Protein AF-A0A3M7MNX0-F1 (afdb_monomer_lite)

Radius of gyration: 23.34 Å; chains: 1; bounding box: 60×53×59 Å

pLDDT: mean 73.1, std 15.88, range [29.84, 93.19]

Sequence (302 aa):
MTRAALPPYIDLAQPPTKRSPWQQVRETPFVRTATLVMPEQVYQHVITSISYTSTSSANNRPGRALLRPRYGRVTLTLTDILTNTEGWWWRKAQLLLLSEGRPGVDDGRFEIREGKLRMELSKETYEKCGLQGRPLAGGGGGRKHVKARYEVQVDLQETKKKGRGRDRVLWAARNVLDRKGTLCWLVVDGAGVGDHEAEQEEKEGGTGSDRTTWIEVQGETKSLRGDWYEVVEWLDMVALDSDAVKDDGRTDLYVSRYQVPAEQEADLKTTDLRVVRWAGLLSWTWIMALLIEIVKRLTDTR

Secondary structure (DSSP, 8-state):
----PPPS---SSS---SSTTHHHHHH---EEEEEEEEEHHHHHHHHHHHHTS---SSS----GGGTS-EEEEEEE-HHHHHH-TT-HHHHSTT-EEEES--TTTSSEEEEEETTEEEEEEEHHHHHHHT---EEPTTSSSS-TTSPPEEEEEEESS--SSTTSHHHHHHHHHHHTGGGG--EEEEEE-TT---SEEPEEEEEES-SSS-PEEE----SSSS---S-HHHHHHHHHHHHTT-GGGBTTS---TTT-------S-GGG-EEE-EEEEEEEEEE-HHHHHHHHHHHHHHHHTT-

Structure (mmCIF, N/CA/C/O backbone):
data_AF-A0A3M7MNX0-F1
#
_entry.id   AF-A0A3M7MNX0-F1
#
loop_
_atom_site.group_PDB
_atom_site.id
_atom_site.type_symbol
_atom_site.label_atom_id
_atom_site.label_alt_id
_atom_site.label_comp_id
_atom_site.label_asym_id
_atom_site.label_entity_id
_atom_site.label_seq_id
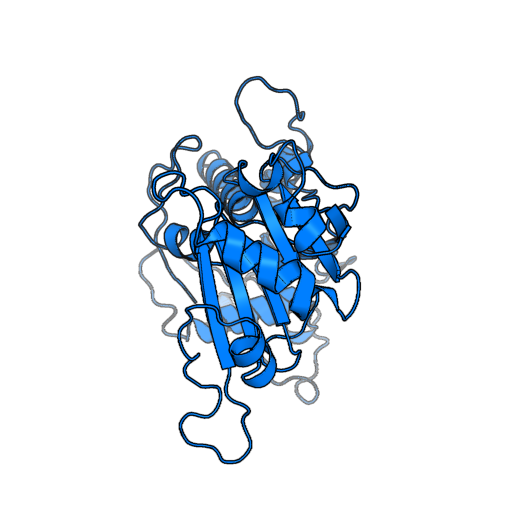_atom_site.pdbx_PDB_ins_code
_atom_site.Cartn_x
_atom_site.Cartn_y
_atom_site.Cartn_z
_atom_site.occupancy
_atom_site.B_iso_or_equiv
_atom_site.auth_seq_id
_atom_site.auth_comp_id
_atom_site.auth_asym_id
_atom_site.auth_atom_id
_atom_site.pdbx_PDB_model_num
ATOM 1 N N . MET A 1 1 ? 0.438 -10.255 12.389 1.00 54.41 1 MET A N 1
ATOM 2 C CA . MET A 1 1 ? -0.237 -9.656 13.558 1.00 54.41 1 MET A CA 1
ATOM 3 C C . MET A 1 1 ? 0.817 -9.187 14.541 1.00 54.41 1 MET A C 1
ATOM 5 O O . MET A 1 1 ? 1.887 -9.790 14.598 1.00 54.41 1 MET A O 1
ATOM 9 N N . THR A 1 2 ? 0.608 -8.069 15.231 1.00 59.47 2 THR A N 1
ATOM 10 C CA . THR A 1 2 ? 1.639 -7.525 16.116 1.00 59.47 2 THR A CA 1
ATOM 11 C C . THR A 1 2 ? 1.040 -6.894 17.351 1.00 59.47 2 THR A C 1
ATOM 13 O O . THR A 1 2 ? 0.253 -5.960 17.272 1.00 59.47 2 THR A O 1
ATOM 16 N N . ARG A 1 3 ? 1.464 -7.426 18.497 1.00 66.69 3 ARG A N 1
ATOM 17 C CA . ARG A 1 3 ? 1.143 -6.928 19.824 1.00 66.69 3 ARG A CA 1
ATOM 18 C C . ARG A 1 3 ? 2.342 -6.147 20.341 1.00 66.69 3 ARG A C 1
ATOM 20 O O . ARG A 1 3 ? 3.447 -6.680 20.405 1.00 66.69 3 ARG A O 1
ATOM 27 N N . ALA A 1 4 ? 2.121 -4.898 20.712 1.00 64.94 4 ALA A N 1
ATOM 28 C CA . ALA A 1 4 ? 3.146 -4.059 21.307 1.00 64.94 4 ALA A CA 1
ATOM 29 C C . ALA A 1 4 ? 2.515 -3.164 22.369 1.00 64.94 4 ALA A C 1
ATOM 31 O O . ALA A 1 4 ? 1.454 -2.585 22.143 1.00 64.94 4 ALA A O 1
ATOM 32 N N . 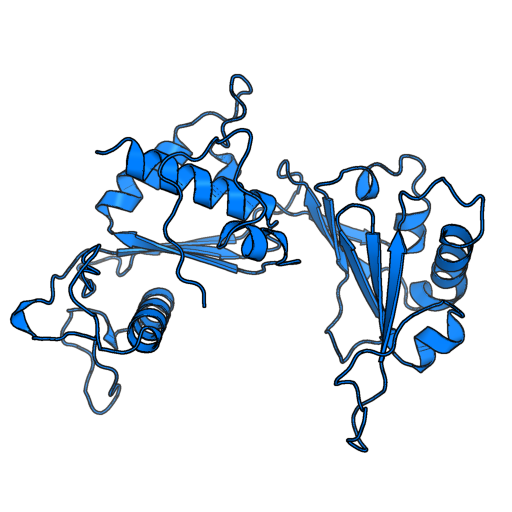ALA A 1 5 ? 3.179 -3.050 23.518 1.00 65.81 5 ALA A N 1
ATOM 33 C CA . ALA A 1 5 ? 2.868 -1.997 24.469 1.00 65.81 5 ALA A CA 1
ATOM 34 C C . ALA A 1 5 ? 3.324 -0.665 23.865 1.00 65.81 5 ALA A C 1
ATOM 36 O O . ALA A 1 5 ? 4.470 -0.537 23.415 1.00 65.81 5 ALA A O 1
ATOM 37 N N . LEU A 1 6 ? 2.421 0.310 23.822 1.00 67.94 6 LEU A N 1
ATOM 38 C CA . LEU A 1 6 ? 2.772 1.652 23.382 1.00 67.94 6 LEU A CA 1
ATOM 39 C C . LEU A 1 6 ? 3.677 2.309 24.438 1.00 67.94 6 LEU A C 1
ATOM 41 O O . LEU A 1 6 ? 3.471 2.091 25.634 1.00 67.94 6 LEU A O 1
ATOM 45 N N . PRO A 1 7 ? 4.698 3.085 24.031 1.00 65.19 7 PRO A N 1
ATOM 46 C CA . PRO A 1 7 ? 5.511 3.837 24.978 1.00 65.19 7 PRO A CA 1
ATOM 47 C C . PRO A 1 7 ? 4.642 4.772 25.836 1.00 65.19 7 PRO A C 1
ATOM 49 O O . PRO A 1 7 ? 3.682 5.335 25.312 1.00 65.19 7 PRO A O 1
ATOM 52 N N . PRO A 1 8 ? 5.001 5.003 27.113 1.00 62.06 8 PRO A N 1
ATOM 53 C CA . PRO A 1 8 ? 4.253 5.899 28.001 1.00 62.06 8 PRO A CA 1
ATOM 54 C C . PRO A 1 8 ? 4.284 7.363 27.536 1.00 62.06 8 PRO A C 1
ATOM 56 O O . PRO A 1 8 ? 3.432 8.152 27.923 1.00 62.06 8 PRO A O 1
ATOM 59 N N . TYR A 1 9 ? 5.261 7.721 26.698 1.00 59.78 9 TYR A N 1
ATOM 60 C CA . TYR A 1 9 ? 5.382 9.028 26.070 1.00 59.78 9 TYR A CA 1
ATOM 61 C C . TYR A 1 9 ? 5.703 8.852 24.584 1.00 59.78 9 TYR A C 1
ATOM 63 O O . TYR A 1 9 ? 6.682 8.189 24.227 1.00 59.78 9 TYR A O 1
ATOM 71 N N . ILE A 1 10 ? 4.874 9.436 23.720 1.00 67.19 10 ILE A N 1
ATOM 72 C CA . ILE A 1 10 ? 5.070 9.469 22.268 1.00 67.19 10 ILE A CA 1
ATOM 73 C C . ILE A 1 10 ? 5.209 10.937 21.874 1.00 67.19 10 ILE A C 1
ATOM 75 O O . ILE A 1 10 ? 4.240 11.693 21.922 1.00 67.19 10 ILE A O 1
ATOM 79 N N . ASP A 1 11 ? 6.421 11.338 21.493 1.00 64.06 11 ASP A N 1
ATOM 80 C CA . ASP A 1 11 ? 6.649 12.660 20.916 1.00 64.06 11 ASP A CA 1
ATOM 81 C C . ASP A 1 11 ? 6.043 12.706 19.506 1.00 64.06 11 ASP A C 1
ATOM 83 O O . ASP A 1 11 ? 6.452 11.966 18.608 1.00 64.06 11 ASP A O 1
ATOM 87 N N . LEU A 1 12 ? 5.060 13.587 19.317 1.00 58.00 12 LEU A N 1
ATOM 88 C CA . LEU A 1 12 ? 4.342 13.778 18.055 1.00 58.00 12 LEU A CA 1
ATOM 89 C C . LEU A 1 12 ? 5.263 14.309 16.945 1.00 58.00 12 LEU A C 1
ATOM 91 O O . LEU A 1 12 ? 5.023 14.049 15.767 1.00 58.00 12 LEU A O 1
ATOM 95 N N . ALA A 1 13 ? 6.308 15.056 17.312 1.00 59.50 13 ALA A N 1
ATOM 96 C CA . ALA A 1 13 ? 7.291 15.587 16.373 1.00 59.50 13 ALA A CA 1
ATOM 97 C C . ALA A 1 13 ? 8.388 14.563 16.042 1.00 59.50 13 ALA A C 1
ATOM 99 O O . ALA A 1 13 ? 9.018 14.654 14.985 1.00 59.50 13 ALA A O 1
ATOM 100 N N . GLN A 1 14 ? 8.609 13.582 16.922 1.00 65.94 14 GLN A N 1
ATOM 101 C CA . GLN A 1 14 ? 9.620 12.535 16.770 1.00 65.94 14 GLN A CA 1
ATOM 102 C C . GLN A 1 14 ? 9.055 11.158 17.142 1.00 65.94 14 GLN A C 1
ATOM 104 O O . GLN A 1 14 ? 9.434 10.581 18.168 1.00 65.94 14 GLN A O 1
ATOM 109 N N . PRO A 1 15 ? 8.166 10.589 16.308 1.00 67.25 15 PRO A N 1
ATOM 110 C CA . PRO A 1 15 ? 7.582 9.295 16.611 1.00 67.25 15 PRO A CA 1
ATOM 111 C C . PRO A 1 15 ? 8.664 8.210 16.707 1.00 67.25 15 PRO A C 1
ATOM 113 O O . PRO A 1 15 ? 9.654 8.249 15.962 1.00 67.25 15 PRO A O 1
ATOM 116 N N . PRO A 1 16 ? 8.497 7.203 17.585 1.00 73.25 16 PRO A N 1
ATOM 117 C CA . PRO A 1 16 ? 9.414 6.075 17.639 1.00 73.25 16 PRO A CA 1
ATOM 118 C C . PRO A 1 16 ? 9.482 5.415 16.260 1.00 73.25 16 PRO A C 1
ATOM 120 O O . PRO A 1 16 ? 8.460 5.182 15.637 1.00 73.25 16 PRO A O 1
ATOM 123 N N . THR A 1 17 ? 10.676 5.111 15.752 1.00 72.31 17 THR A N 1
ATOM 124 C CA . THR A 1 17 ? 10.826 4.564 14.383 1.00 72.31 17 THR A CA 1
ATOM 125 C C . THR A 1 17 ? 11.355 3.138 14.340 1.00 72.31 17 THR A C 1
ATOM 127 O O . THR A 1 17 ? 11.242 2.474 13.314 1.00 72.31 17 THR A O 1
ATOM 130 N N . LYS A 1 18 ? 11.962 2.670 15.435 1.00 76.69 18 LYS A N 1
ATOM 131 C CA . LYS A 1 18 ? 12.725 1.411 15.479 1.00 76.69 18 LYS A CA 1
ATOM 132 C C . LYS A 1 18 ? 12.027 0.277 16.220 1.00 76.69 18 LYS A C 1
ATOM 134 O O . LYS A 1 18 ? 12.491 -0.850 16.160 1.00 76.69 18 LYS A O 1
ATOM 139 N N . ARG A 1 19 ? 10.976 0.571 16.985 1.00 79.00 19 ARG A N 1
ATOM 140 C CA . ARG A 1 19 ? 10.243 -0.438 17.760 1.00 79.00 19 ARG A CA 1
ATOM 141 C C . ARG A 1 19 ? 8.922 -0.745 17.085 1.00 79.00 19 ARG A C 1
ATOM 143 O O . ARG A 1 19 ? 8.370 0.099 16.388 1.00 79.00 19 ARG A O 1
ATOM 150 N N . SER A 1 20 ? 8.412 -1.940 17.321 1.00 75.19 20 SER A N 1
ATOM 151 C CA . SER A 1 20 ? 7.039 -2.291 16.980 1.00 75.19 20 SER A CA 1
ATOM 152 C C . SER A 1 20 ? 6.030 -1.422 17.766 1.00 75.19 20 SER A C 1
ATOM 154 O O . SER A 1 20 ? 6.340 -1.054 18.903 1.00 75.19 20 SER A O 1
ATOM 156 N N . PRO A 1 21 ? 4.867 -1.048 17.190 1.00 80.12 21 PRO A N 1
ATOM 157 C CA . PRO A 1 21 ? 4.402 -1.337 15.822 1.00 80.12 21 PRO A CA 1
ATOM 158 C C . PRO A 1 21 ? 4.987 -0.377 14.771 1.00 80.12 21 PRO A C 1
ATOM 160 O O . PRO A 1 21 ? 4.771 -0.533 13.570 1.00 80.12 21 PRO A O 1
ATOM 163 N N . TRP A 1 22 ? 5.771 0.609 15.208 1.00 82.38 22 TRP A N 1
ATOM 164 C CA . TRP A 1 22 ? 6.217 1.719 14.379 1.00 82.38 22 TRP A CA 1
ATOM 165 C C . TRP A 1 22 ? 7.129 1.311 13.216 1.00 82.38 22 TRP A C 1
ATOM 167 O O . TRP A 1 22 ? 6.979 1.767 12.083 1.00 82.38 22 TRP A O 1
ATOM 177 N N . GLN A 1 23 ? 8.075 0.412 13.473 1.00 84.50 23 GLN A N 1
ATOM 178 C CA . GLN A 1 23 ? 8.944 -0.101 12.417 1.00 84.50 23 GLN A CA 1
ATOM 179 C C . GLN A 1 23 ? 8.126 -0.786 11.311 1.00 84.50 23 GLN A C 1
ATOM 181 O O . GLN A 1 23 ? 8.382 -0.555 10.135 1.00 84.50 23 GLN A O 1
ATOM 186 N N . GLN A 1 24 ? 7.104 -1.563 11.674 1.00 84.38 24 GLN A N 1
ATOM 187 C CA . GLN A 1 24 ? 6.295 -2.318 10.715 1.00 84.38 24 GLN A CA 1
ATOM 188 C C . GLN A 1 24 ? 5.411 -1.417 9.860 1.00 84.38 24 GLN A C 1
ATOM 190 O O . GLN A 1 24 ? 5.358 -1.588 8.643 1.00 84.38 24 GLN A O 1
ATOM 195 N N . VAL A 1 25 ? 4.752 -0.429 10.474 1.00 85.12 25 VAL A N 1
ATOM 196 C CA . VAL A 1 25 ? 3.971 0.564 9.724 1.00 85.12 25 VAL A CA 1
ATOM 197 C C . VAL A 1 25 ? 4.882 1.289 8.736 1.00 85.12 25 VAL A C 1
ATOM 199 O O . VAL A 1 25 ? 4.529 1.423 7.570 1.00 85.12 25 VAL A O 1
ATOM 202 N N . ARG A 1 26 ? 6.091 1.678 9.163 1.00 83.12 26 ARG A N 1
ATOM 203 C CA . ARG A 1 26 ? 7.071 2.318 8.280 1.00 83.12 26 ARG A CA 1
ATOM 204 C C . ARG A 1 26 ? 7.547 1.386 7.169 1.00 83.12 26 ARG A C 1
ATOM 206 O O . ARG A 1 26 ? 7.702 1.832 6.041 1.00 83.12 26 ARG A O 1
ATOM 213 N N . GLU A 1 27 ? 7.832 0.122 7.448 1.00 84.31 27 GLU A N 1
ATOM 214 C CA . GLU A 1 27 ? 8.318 -0.831 6.441 1.00 84.31 27 GLU A CA 1
ATOM 215 C C . GLU A 1 27 ? 7.237 -1.206 5.422 1.00 84.31 27 GLU A C 1
ATOM 217 O O . GLU A 1 27 ? 7.570 -1.507 4.274 1.00 84.31 27 GLU A O 1
ATOM 222 N N . THR A 1 28 ? 5.959 -1.083 5.785 1.00 84.25 28 THR A N 1
ATOM 223 C CA . THR A 1 28 ? 4.832 -1.360 4.890 1.00 84.25 28 THR A CA 1
ATOM 224 C C . THR A 1 28 ? 4.828 -0.370 3.714 1.00 84.25 28 THR A C 1
ATOM 226 O O . THR A 1 28 ? 4.702 0.837 3.925 1.00 84.25 28 THR A O 1
ATOM 229 N N . PRO A 1 29 ? 5.010 -0.838 2.462 1.00 74.62 29 PRO A N 1
ATOM 230 C CA . PRO A 1 29 ? 5.276 0.052 1.336 1.00 74.62 29 PRO A CA 1
ATOM 231 C C . PRO A 1 29 ? 4.030 0.765 0.817 1.00 74.62 29 PRO A C 1
ATOM 233 O O . PRO A 1 29 ? 4.059 1.981 0.647 1.00 74.62 29 PRO A O 1
ATOM 236 N N . PHE A 1 30 ? 2.946 0.027 0.591 1.00 81.06 30 PHE A N 1
ATOM 237 C CA . PHE A 1 30 ? 1.698 0.554 0.053 1.00 81.06 30 PHE A CA 1
ATOM 238 C C . PHE A 1 30 ? 0.540 -0.064 0.817 1.00 81.06 30 PHE A C 1
ATOM 240 O O . PHE A 1 30 ? 0.454 -1.289 0.923 1.00 81.06 30 PHE A O 1
ATOM 247 N N . VAL A 1 31 ? -0.346 0.780 1.336 1.00 85.75 31 VAL A N 1
ATOM 248 C CA . VAL A 1 31 ? -1.548 0.340 2.038 1.00 85.75 31 VAL A CA 1
ATOM 249 C C . VAL A 1 31 ? -2.754 0.765 1.223 1.00 85.75 31 VAL A C 1
ATOM 251 O O . VAL A 1 31 ? -2.903 1.937 0.890 1.00 85.75 31 VAL A O 1
ATOM 254 N N . ARG A 1 32 ? -3.593 -0.212 0.866 1.00 86.12 32 ARG A N 1
ATOM 255 C CA . ARG A 1 32 ? -4.829 0.038 0.114 1.00 86.12 32 ARG A CA 1
ATOM 256 C C . ARG A 1 32 ? -5.976 0.453 1.031 1.00 86.12 32 ARG A C 1
ATOM 258 O O . ARG A 1 32 ? -6.824 1.257 0.664 1.00 86.12 32 ARG A O 1
ATOM 265 N N . THR A 1 33 ? -6.042 -0.179 2.194 1.00 88.06 33 THR A N 1
ATOM 266 C CA . THR A 1 33 ? -7.163 -0.049 3.117 1.00 88.06 33 THR A CA 1
ATOM 267 C C . THR A 1 33 ? -6.652 0.091 4.532 1.00 88.06 33 THR A C 1
ATOM 269 O O . THR A 1 33 ? -5.784 -0.676 4.949 1.00 88.06 33 THR A O 1
ATOM 272 N N . ALA A 1 34 ? -7.226 1.029 5.270 1.00 88.12 34 ALA A N 1
ATOM 273 C CA . ALA A 1 34 ? -7.094 1.112 6.713 1.00 88.12 34 ALA A CA 1
ATOM 274 C C . ALA A 1 34 ? -8.499 1.078 7.314 1.00 88.12 34 ALA A C 1
ATOM 276 O O . ALA A 1 34 ? -9.368 1.830 6.876 1.00 88.12 34 ALA A O 1
ATOM 277 N N . THR A 1 35 ? -8.708 0.199 8.289 1.00 88.94 35 THR A N 1
ATOM 278 C CA . THR A 1 35 ? -9.978 0.063 9.002 1.00 88.94 35 THR A CA 1
ATOM 279 C C . THR A 1 35 ? -9.720 0.304 10.474 1.00 88.94 35 THR A C 1
ATOM 281 O O . THR A 1 35 ? -8.765 -0.231 11.038 1.00 88.94 35 THR A O 1
ATOM 284 N N . LEU A 1 36 ? -10.567 1.118 11.083 1.00 87.62 36 LEU A N 1
ATOM 285 C CA . LEU A 1 36 ? -10.513 1.446 12.490 1.00 87.62 36 LEU A CA 1
ATOM 286 C C . LEU A 1 36 ? -11.853 1.086 13.124 1.00 87.62 36 LEU A C 1
ATOM 288 O O . LEU A 1 36 ? -12.891 1.596 12.711 1.00 87.62 36 LEU A O 1
ATOM 292 N N . VAL A 1 37 ? -11.803 0.194 14.109 1.00 85.88 37 VAL A N 1
ATOM 293 C CA . VAL A 1 37 ? -12.956 -0.256 14.893 1.00 85.88 37 VAL A CA 1
ATOM 294 C C . VAL A 1 37 ? -12.798 0.287 16.304 1.00 85.88 37 VAL A C 1
ATOM 296 O O . VAL A 1 37 ? -11.741 0.116 16.916 1.00 85.88 37 VAL A O 1
ATOM 299 N N . MET A 1 38 ? -13.818 0.969 16.815 1.00 83.75 38 MET A N 1
ATOM 300 C CA . MET A 1 38 ? -13.799 1.520 18.170 1.00 83.75 38 MET A CA 1
ATOM 301 C C . MET A 1 38 ? -15.211 1.676 18.745 1.00 83.75 38 MET A C 1
ATOM 303 O O . MET A 1 38 ? -16.163 1.765 17.972 1.00 83.75 38 MET A O 1
ATOM 307 N N . PRO A 1 39 ? -15.357 1.779 20.075 1.00 85.50 39 PRO A N 1
ATOM 308 C CA . PRO A 1 39 ? -16.621 2.167 20.694 1.00 85.50 39 PRO A CA 1
ATOM 309 C C . PRO A 1 39 ? -17.097 3.552 20.245 1.00 85.50 39 PRO A C 1
ATOM 311 O O . PRO A 1 39 ? -16.282 4.457 20.043 1.00 85.50 39 PRO A O 1
ATOM 314 N N . GLU A 1 40 ? -18.413 3.741 20.165 1.00 83.12 40 GLU A N 1
ATOM 315 C CA . GLU A 1 40 ? -19.073 5.005 19.813 1.00 83.12 40 GLU A CA 1
ATOM 316 C C . GLU A 1 40 ? -18.534 6.183 20.627 1.00 83.12 40 GLU A C 1
ATOM 318 O O . GLU A 1 40 ? -18.232 7.248 20.094 1.00 83.12 40 GLU A O 1
ATOM 323 N N . GLN A 1 41 ? -18.349 5.984 21.931 1.00 82.00 41 GLN A N 1
ATOM 324 C CA . GLN A 1 41 ? -17.887 7.031 22.838 1.00 82.00 41 GLN A CA 1
ATOM 325 C C . GLN A 1 41 ? -16.469 7.491 22.471 1.00 82.00 41 GLN A C 1
ATOM 327 O O . GLN A 1 41 ? -16.157 8.682 22.518 1.00 82.00 41 GLN A O 1
ATOM 332 N N . VAL A 1 42 ? -15.616 6.550 22.053 1.00 83.12 42 VAL A N 1
ATOM 333 C CA . VAL A 1 42 ? -14.254 6.840 21.591 1.00 83.12 42 VAL A CA 1
ATOM 334 C C . VAL A 1 42 ? -14.289 7.524 20.227 1.00 83.12 42 VAL A C 1
ATOM 336 O O . VAL A 1 42 ? -13.546 8.480 20.014 1.00 83.12 42 VAL A O 1
ATOM 339 N N . TYR A 1 43 ? -15.177 7.094 19.329 1.00 83.81 43 TYR A N 1
ATOM 340 C CA . TYR A 1 43 ? -15.371 7.717 18.019 1.00 83.81 43 TYR A CA 1
ATOM 341 C C . TYR A 1 43 ? -15.754 9.191 18.145 1.00 83.81 43 TYR A C 1
ATOM 343 O O . TYR A 1 43 ? -15.073 10.056 17.583 1.00 83.81 43 TYR A O 1
ATOM 351 N N . GLN A 1 44 ? -16.768 9.481 18.963 1.00 83.00 44 GLN A N 1
ATOM 352 C CA . GLN A 1 44 ? -17.231 10.840 19.232 1.00 83.00 44 GLN A CA 1
ATOM 353 C C . GLN A 1 44 ? -16.157 11.710 19.882 1.00 83.00 44 GLN A C 1
ATOM 355 O O . GLN A 1 44 ? -16.141 12.919 19.683 1.00 83.00 44 GLN A O 1
ATOM 360 N N . HIS A 1 45 ? -15.233 11.128 20.644 1.00 81.62 45 HIS A N 1
ATOM 361 C CA . HIS A 1 45 ? -14.134 11.890 21.220 1.00 81.62 45 HIS A CA 1
ATOM 362 C C . HIS A 1 45 ? -12.996 12.117 20.217 1.00 81.62 45 HIS A C 1
ATOM 364 O O . HIS A 1 45 ? -12.481 13.228 20.091 1.00 81.62 45 HIS A O 1
ATOM 370 N N . VAL A 1 46 ? -12.578 11.078 19.492 1.00 81.38 46 VAL A N 1
ATOM 371 C CA . VAL A 1 46 ? -11.366 11.100 18.665 1.00 81.38 46 VAL A CA 1
ATOM 372 C C . VAL A 1 46 ? -11.634 11.678 17.281 1.00 81.38 46 VAL A C 1
ATOM 374 O O . VAL A 1 46 ? -10.974 12.636 16.891 1.00 81.38 46 VAL A O 1
ATOM 377 N N . ILE A 1 47 ? -12.598 11.139 16.535 1.00 81.31 47 ILE A N 1
ATOM 378 C CA . ILE A 1 47 ? -12.830 11.532 15.137 1.00 81.31 47 ILE A CA 1
ATOM 379 C C . ILE A 1 47 ? -13.441 12.929 15.064 1.00 81.31 47 ILE A C 1
ATOM 381 O O . ILE A 1 47 ? -12.946 13.788 14.330 1.00 81.31 47 ILE A O 1
ATOM 385 N N . THR A 1 48 ? -14.441 13.206 15.896 1.00 76.06 48 THR A N 1
ATOM 386 C CA . THR A 1 48 ? -15.092 14.517 15.961 1.00 76.06 48 THR A CA 1
ATOM 387 C C . THR A 1 48 ? -14.089 15.626 16.297 1.00 76.06 48 THR A C 1
ATOM 389 O O . THR A 1 48 ? -14.071 16.675 15.652 1.00 76.06 48 THR A O 1
ATOM 392 N N . SER A 1 49 ? -13.156 15.393 17.222 1.00 76.06 49 SER A N 1
ATOM 393 C CA . SER A 1 49 ? -12.132 16.392 17.550 1.00 76.06 49 SER A CA 1
ATOM 394 C C . SER A 1 49 ? -11.010 16.512 16.506 1.00 76.06 49 SER A C 1
ATOM 396 O O . SER A 1 49 ? -10.398 17.576 16.425 1.00 76.06 49 SER A O 1
ATOM 398 N N . ILE A 1 50 ? -10.742 15.497 15.669 1.00 77.75 50 ILE A N 1
ATOM 399 C CA . ILE A 1 50 ? -9.923 15.678 14.447 1.00 77.75 50 ILE A CA 1
ATOM 400 C C . ILE A 1 50 ? -10.682 16.542 13.435 1.00 77.75 50 ILE A C 1
ATOM 402 O O . ILE A 1 50 ? -10.085 17.354 12.733 1.00 77.75 50 ILE A O 1
ATOM 406 N N . SER A 1 51 ? -12.004 16.398 13.355 1.00 75.44 51 SER A N 1
ATOM 407 C CA . SER A 1 51 ? -12.806 17.139 12.379 1.00 75.44 51 SER A CA 1
ATOM 408 C C . SER A 1 51 ? -12.852 18.647 12.671 1.00 75.44 51 SER A C 1
ATOM 410 O O . SER A 1 51 ? -12.817 19.450 11.737 1.00 75.44 51 SER A O 1
ATOM 412 N N . TYR A 1 52 ? -12.850 19.034 13.954 1.00 67.88 52 TYR A N 1
ATOM 413 C CA . TYR A 1 52 ? -12.874 20.433 14.393 1.00 67.88 52 TYR A CA 1
ATOM 414 C C . TYR A 1 52 ? -11.508 21.136 14.384 1.00 67.88 52 TYR A C 1
ATOM 416 O O . TYR A 1 52 ? -11.453 22.361 14.517 1.00 67.88 52 TYR A O 1
ATOM 424 N N . THR A 1 53 ? -10.391 20.421 14.215 1.00 66.25 53 THR A N 1
ATOM 425 C CA . THR A 1 53 ? -9.075 21.066 14.123 1.00 66.25 53 THR A CA 1
ATOM 426 C C . THR A 1 53 ? -8.851 21.637 12.718 1.00 66.25 53 THR A C 1
ATOM 428 O O . THR A 1 53 ? -8.712 20.919 11.722 1.00 66.25 53 THR A O 1
ATOM 431 N N . SER A 1 54 ? -8.818 22.973 12.636 1.00 56.22 54 SER A N 1
ATOM 432 C CA . SER A 1 54 ? -8.507 23.709 11.405 1.00 56.22 54 SER A CA 1
ATOM 433 C C . SER A 1 54 ? -7.143 23.297 10.842 1.00 56.22 54 SER A C 1
ATOM 435 O O . SER A 1 54 ? -6.175 23.121 11.583 1.00 56.22 54 SER A O 1
ATOM 437 N N . THR A 1 55 ? -7.045 23.207 9.514 1.00 55.78 55 THR A N 1
ATOM 438 C CA . THR A 1 55 ? -5.830 22.862 8.749 1.00 55.78 55 THR A CA 1
ATOM 439 C C . THR A 1 55 ? -4.719 23.933 8.846 1.00 55.78 55 THR A C 1
ATOM 441 O O . THR A 1 55 ? -3.690 23.842 8.183 1.00 55.78 55 THR A O 1
ATOM 444 N N . SER A 1 56 ? -4.887 24.969 9.674 1.00 46.97 56 SER A N 1
ATOM 445 C CA . SER A 1 56 ? -4.003 26.136 9.756 1.00 46.97 56 SER A CA 1
ATOM 446 C C . SER A 1 56 ? -2.800 25.953 10.705 1.00 46.97 56 SER A C 1
ATOM 448 O O . SER A 1 56 ? -2.864 26.236 11.899 1.00 46.97 56 SER A O 1
ATOM 450 N N . SER A 1 57 ? -1.688 25.489 10.130 1.00 48.81 57 SER A N 1
ATOM 451 C CA . SER A 1 57 ? -0.306 26.029 10.163 1.00 48.81 57 SER A CA 1
ATOM 452 C C . SER A 1 57 ? 0.397 26.547 11.445 1.00 48.81 57 SER A C 1
ATOM 454 O O . SER A 1 57 ? 1.502 27.067 11.308 1.00 48.81 57 SER A O 1
ATOM 456 N N . ALA A 1 58 ? -0.109 26.409 12.674 1.00 44.19 58 ALA A N 1
ATOM 457 C CA . ALA A 1 58 ? 0.668 26.875 13.844 1.00 44.19 58 ALA A CA 1
ATOM 458 C C . ALA A 1 58 ? 1.572 25.796 14.481 1.00 44.19 58 ALA A C 1
ATOM 460 O O . ALA A 1 58 ? 2.704 26.089 14.839 1.00 44.19 58 ALA A O 1
ATOM 461 N N . ASN A 1 59 ? 1.105 24.543 14.593 1.00 45.12 59 ASN A N 1
ATOM 462 C CA . ASN A 1 59 ? 1.748 23.524 15.449 1.00 45.12 59 ASN A CA 1
ATOM 463 C C . ASN A 1 59 ? 1.929 22.143 14.790 1.00 45.12 59 ASN A C 1
ATOM 465 O O . ASN A 1 59 ? 1.975 21.137 15.494 1.00 45.12 59 ASN A O 1
ATOM 469 N N . ASN A 1 60 ? 1.975 22.065 13.454 1.00 51.19 60 ASN A N 1
ATOM 470 C CA . ASN A 1 60 ? 2.125 20.797 12.720 1.00 51.19 60 ASN A CA 1
ATOM 471 C C . ASN A 1 60 ? 1.083 19.722 13.123 1.00 51.19 60 ASN A C 1
ATOM 473 O O . ASN A 1 60 ? 1.373 18.528 13.128 1.00 51.19 60 ASN A O 1
ATOM 477 N N . ARG A 1 61 ? -0.128 20.148 13.522 1.00 53.00 61 ARG A N 1
ATOM 478 C CA . ARG A 1 61 ? -1.218 19.233 13.878 1.00 53.00 61 ARG A CA 1
ATOM 479 C C . ARG A 1 61 ? -1.935 18.794 12.604 1.00 53.00 61 ARG A C 1
ATOM 481 O O . ARG A 1 61 ? -2.405 19.663 11.864 1.00 53.00 61 ARG A O 1
ATOM 488 N N . PRO A 1 62 ? -2.056 17.487 12.347 1.00 57.09 62 PRO A N 1
ATOM 489 C CA . PRO A 1 62 ? -2.844 17.005 11.227 1.00 57.09 62 PRO A CA 1
ATOM 490 C C . PRO A 1 62 ? -4.332 17.246 11.542 1.00 57.09 62 PRO A C 1
ATOM 492 O O . PRO A 1 62 ? -4.915 16.584 12.395 1.00 57.09 62 PRO A O 1
ATOM 495 N N . GLY A 1 63 ? -4.911 18.281 10.922 1.00 64.50 63 GLY A N 1
ATOM 496 C CA . GLY A 1 63 ? -6.312 18.678 11.116 1.00 64.50 63 GLY A CA 1
ATOM 497 C C . GLY A 1 63 ? -7.299 17.804 10.339 1.00 64.50 63 GLY A C 1
ATOM 498 O O . GLY A 1 63 ? -6.992 16.662 10.008 1.00 64.50 63 GLY A O 1
ATOM 499 N N . ARG A 1 64 ? -8.442 18.368 9.922 1.00 66.38 64 ARG A N 1
ATOM 500 C CA . ARG A 1 64 ? -9.458 17.699 9.068 1.00 66.38 64 ARG A CA 1
ATOM 501 C C . ARG A 1 64 ? -8.894 16.933 7.855 1.00 66.38 64 ARG A C 1
ATOM 503 O O . ARG A 1 64 ? -9.477 15.938 7.433 1.00 66.38 64 ARG A O 1
ATOM 510 N N . ALA A 1 65 ? -7.755 17.364 7.310 1.00 67.88 65 ALA A N 1
ATOM 511 C CA . ALA A 1 65 ? -7.055 16.684 6.217 1.00 67.88 65 ALA A CA 1
ATOM 512 C C . ALA A 1 65 ? -6.600 15.250 6.569 1.00 67.88 65 ALA A C 1
ATOM 514 O O . ALA A 1 65 ? -6.452 14.421 5.679 1.00 67.88 65 ALA A O 1
ATOM 515 N N . LEU A 1 66 ? -6.422 14.928 7.855 1.00 77.12 66 LEU A N 1
ATOM 516 C CA . LEU A 1 66 ? -6.072 13.583 8.312 1.00 77.12 66 LEU A CA 1
ATOM 517 C C . LEU A 1 66 ? -7.199 12.577 8.085 1.00 77.12 66 LEU A C 1
ATOM 519 O O . LEU A 1 66 ? -6.928 11.430 7.753 1.00 77.12 66 LEU A O 1
ATOM 523 N N . LEU A 1 67 ? -8.456 13.000 8.237 1.00 79.19 67 LEU A N 1
ATOM 524 C CA . LEU A 1 67 ? -9.613 12.131 7.999 1.00 79.19 67 LEU A CA 1
ATOM 525 C C . LEU A 1 67 ? -9.892 11.933 6.509 1.00 79.19 67 LEU A C 1
ATOM 527 O O . LEU A 1 67 ? -10.582 10.993 6.137 1.00 79.19 67 LEU A O 1
ATOM 531 N N . ARG A 1 68 ? -9.331 12.797 5.658 1.00 75.06 68 ARG A N 1
ATOM 532 C CA . ARG A 1 68 ? -9.504 12.771 4.205 1.00 75.06 68 ARG A CA 1
ATOM 533 C C . ARG A 1 68 ? -8.152 12.619 3.512 1.00 75.06 68 ARG A C 1
ATOM 535 O O . ARG A 1 68 ? -7.688 13.580 2.892 1.00 75.06 68 ARG A O 1
ATOM 542 N N . PRO A 1 69 ? -7.489 11.450 3.629 1.00 78.38 69 PRO A N 1
ATOM 543 C CA . PRO A 1 69 ? -6.259 11.211 2.890 1.00 78.38 69 PRO A CA 1
ATOM 544 C C . PRO A 1 69 ? -6.521 11.390 1.396 1.00 78.38 69 PRO A C 1
ATOM 546 O O . PRO A 1 69 ? -7.544 10.944 0.883 1.00 78.38 69 PRO A O 1
ATOM 549 N N . ARG A 1 70 ? -5.604 12.054 0.695 1.00 77.06 70 ARG A N 1
ATOM 550 C CA . ARG A 1 70 ? -5.706 12.289 -0.747 1.00 77.06 70 ARG A CA 1
ATOM 551 C C . ARG A 1 70 ? -4.561 11.618 -1.478 1.00 77.06 70 ARG A C 1
ATOM 553 O O . ARG A 1 70 ? -3.436 11.572 -0.980 1.00 77.06 70 ARG A O 1
ATOM 560 N N . TYR A 1 71 ? -4.856 11.135 -2.673 1.00 81.12 71 TYR A N 1
ATOM 561 C CA . TYR A 1 71 ? -3.874 10.605 -3.601 1.00 81.12 71 TYR A CA 1
ATOM 562 C C . TYR A 1 71 ? -4.134 11.163 -5.003 1.00 81.12 71 TYR A C 1
ATOM 564 O O . TYR A 1 71 ? -5.231 11.588 -5.352 1.00 81.12 71 TYR A O 1
ATOM 572 N N . GLY A 1 72 ? -3.090 11.240 -5.811 1.00 79.75 72 GLY A N 1
ATOM 573 C CA . GLY A 1 72 ? -3.163 11.605 -7.214 1.00 79.75 72 GLY A CA 1
ATOM 574 C C . GLY A 1 72 ? -3.187 10.365 -8.093 1.00 79.75 72 GLY A C 1
ATOM 575 O O . GLY A 1 72 ? -2.622 9.324 -7.748 1.00 79.75 72 GLY A O 1
ATOM 576 N N . ARG A 1 73 ? -3.796 10.501 -9.268 1.00 83.12 73 ARG A N 1
ATOM 577 C CA . ARG A 1 73 ? -3.657 9.545 -10.360 1.00 83.12 73 ARG A CA 1
ATOM 578 C C . ARG A 1 73 ? -3.096 10.282 -11.561 1.00 83.12 73 ARG A C 1
ATOM 580 O O . ARG A 1 73 ? -3.667 11.277 -11.991 1.00 83.12 73 ARG A O 1
ATOM 587 N N . VAL A 1 74 ? -1.982 9.803 -12.096 1.00 83.12 74 VAL A N 1
ATOM 588 C CA . VAL A 1 74 ? -1.315 10.435 -13.237 1.00 83.12 74 VAL A CA 1
ATOM 589 C C . VAL A 1 74 ? -0.952 9.379 -14.270 1.00 83.12 74 VAL A C 1
ATOM 591 O O . VAL A 1 74 ? -0.621 8.254 -13.917 1.00 83.12 74 VAL A O 1
ATOM 594 N N . THR A 1 75 ? -1.039 9.718 -15.553 1.00 87.62 75 THR A N 1
ATOM 595 C CA . THR A 1 75 ? -0.658 8.817 -16.648 1.00 87.62 75 THR A CA 1
ATOM 596 C C . THR A 1 75 ? 0.626 9.333 -17.275 1.00 87.62 75 THR A C 1
ATOM 598 O O . THR A 1 75 ? 0.623 10.414 -17.855 1.00 87.62 75 THR A O 1
ATOM 601 N N . LEU A 1 76 ? 1.727 8.601 -17.103 1.00 88.56 76 LEU A N 1
ATOM 602 C CA . LEU A 1 76 ? 3.074 9.014 -17.514 1.00 88.56 76 LEU A CA 1
ATOM 603 C C . LEU A 1 76 ? 3.903 7.802 -17.937 1.00 88.56 76 LEU A C 1
ATOM 605 O O . LEU A 1 76 ? 3.684 6.685 -17.460 1.00 88.56 76 LEU A O 1
ATOM 609 N N . THR A 1 77 ? 4.896 8.019 -18.796 1.00 92.25 77 THR A N 1
ATOM 610 C CA . THR A 1 77 ? 5.951 7.022 -19.016 1.00 92.25 77 THR A CA 1
ATOM 611 C C . THR A 1 77 ? 6.973 7.049 -17.876 1.00 92.25 77 THR A C 1
ATOM 613 O O . THR A 1 77 ? 7.090 8.038 -17.142 1.00 92.25 77 THR A O 1
ATOM 616 N N . LEU A 1 78 ? 7.761 5.979 -17.720 1.00 90.44 78 LEU A N 1
ATOM 617 C CA . LEU A 1 78 ? 8.876 5.997 -16.773 1.00 90.44 78 LEU A CA 1
ATOM 618 C C . LEU A 1 78 ? 9.937 7.020 -17.206 1.00 90.44 78 LEU A C 1
ATOM 620 O O . LEU A 1 78 ? 10.580 7.627 -16.351 1.00 90.44 78 LEU A O 1
ATOM 624 N N . THR A 1 79 ? 10.101 7.259 -18.510 1.00 91.06 79 THR A N 1
ATOM 625 C CA . THR A 1 79 ? 10.960 8.330 -19.030 1.00 91.06 79 THR A CA 1
ATOM 626 C C . THR A 1 79 ? 10.489 9.708 -18.584 1.00 91.06 79 THR A C 1
ATOM 628 O O . THR A 1 79 ? 11.317 10.476 -18.092 1.00 91.06 79 THR A O 1
ATOM 631 N N . ASP A 1 80 ? 9.199 10.025 -18.714 1.00 88.50 80 ASP A N 1
ATOM 632 C CA . ASP A 1 80 ? 8.650 11.322 -18.287 1.00 88.50 80 ASP A CA 1
ATOM 633 C C . ASP A 1 80 ? 8.899 11.536 -16.803 1.00 88.50 80 ASP A C 1
ATOM 635 O O . ASP A 1 80 ? 9.343 12.612 -16.399 1.00 88.50 80 ASP A O 1
ATOM 639 N N . ILE A 1 81 ? 8.719 10.465 -16.016 1.00 85.69 81 ILE A N 1
ATOM 640 C CA . ILE A 1 81 ? 9.111 10.450 -14.617 1.00 85.69 81 ILE A CA 1
ATOM 641 C C . ILE A 1 81 ? 10.605 10.778 -14.528 1.00 85.69 81 ILE A C 1
ATOM 643 O O . ILE A 1 81 ? 10.982 11.848 -14.084 1.00 85.69 81 ILE A O 1
ATOM 647 N N . LEU A 1 82 ? 11.516 9.951 -15.024 1.00 84.75 82 LEU A N 1
ATOM 648 C CA . LEU A 1 82 ? 12.962 10.138 -14.823 1.00 84.75 82 LEU A CA 1
ATOM 649 C C . LEU A 1 82 ? 13.576 11.425 -15.417 1.00 84.75 82 LEU A C 1
ATOM 651 O O . LEU A 1 82 ? 14.691 11.792 -15.021 1.00 84.75 82 LEU A O 1
ATOM 655 N N . THR A 1 83 ? 12.902 12.102 -16.350 1.00 81.25 83 THR A N 1
ATOM 656 C CA . THR A 1 83 ? 13.431 13.265 -17.090 1.00 81.25 83 THR A CA 1
ATOM 657 C C . THR A 1 83 ? 12.863 14.614 -16.691 1.00 81.25 83 THR A C 1
ATOM 659 O O . THR A 1 83 ? 13.468 15.618 -17.066 1.00 81.25 83 THR A O 1
ATOM 662 N N . ASN A 1 84 ? 11.777 14.671 -15.917 1.00 73.56 84 ASN A N 1
ATOM 663 C CA . ASN A 1 84 ? 11.230 15.949 -15.467 1.00 73.56 84 ASN A CA 1
ATOM 664 C C . ASN A 1 84 ? 12.312 16.803 -14.797 1.00 73.56 84 ASN A C 1
ATOM 666 O O . ASN A 1 84 ? 12.991 16.383 -13.851 1.00 73.56 84 ASN A O 1
ATOM 670 N N . THR A 1 85 ? 12.465 18.001 -15.353 1.00 50.25 85 THR A N 1
ATOM 671 C CA . THR A 1 85 ? 13.531 18.966 -15.096 1.00 50.25 85 THR A CA 1
ATOM 672 C C . THR A 1 85 ? 13.549 19.454 -13.654 1.00 50.25 85 THR A C 1
ATOM 674 O O . THR A 1 85 ? 14.615 19.787 -13.139 1.00 50.25 85 THR A O 1
ATOM 677 N N . GLU A 1 86 ? 12.411 19.421 -12.964 1.00 57.91 86 GLU A N 1
ATOM 678 C CA . GLU A 1 86 ? 12.321 19.849 -11.569 1.00 57.91 86 GLU A CA 1
ATOM 679 C C . GLU A 1 86 ? 12.669 18.721 -10.587 1.00 57.91 86 GLU A C 1
ATOM 681 O O . GLU A 1 86 ? 13.125 18.973 -9.470 1.00 57.91 86 GLU A O 1
ATOM 686 N N . GLY A 1 87 ? 12.488 17.454 -10.988 1.00 59.47 87 GLY A N 1
ATOM 687 C CA . GLY A 1 87 ? 12.765 16.273 -10.164 1.00 59.47 87 GLY A CA 1
ATOM 688 C C . GLY A 1 87 ? 12.108 16.293 -8.778 1.00 59.47 87 GLY A C 1
ATOM 689 O O . GLY A 1 87 ? 12.547 15.562 -7.888 1.00 59.47 87 GLY A O 1
ATOM 690 N N . TRP A 1 88 ? 11.095 17.141 -8.568 1.00 61.56 88 TRP A N 1
ATOM 691 C CA . TRP A 1 88 ? 10.504 17.394 -7.255 1.00 61.56 88 TRP A CA 1
ATOM 692 C C . TRP A 1 88 ? 9.855 16.135 -6.680 1.00 61.56 88 TRP A C 1
ATOM 694 O O . TRP A 1 88 ? 9.854 15.949 -5.465 1.00 61.56 88 TRP A O 1
ATOM 704 N N . TRP A 1 89 ? 9.391 15.228 -7.542 1.00 64.50 89 TRP A N 1
ATOM 705 C CA . TRP A 1 89 ? 8.709 14.014 -7.125 1.00 64.50 89 TRP A CA 1
ATOM 706 C C . TRP A 1 89 ? 9.581 13.034 -6.318 1.00 64.50 89 TRP A C 1
ATOM 708 O O . TRP A 1 89 ? 9.330 12.832 -5.139 1.00 64.50 89 TRP A O 1
ATOM 718 N N . TRP A 1 90 ? 10.659 12.464 -6.859 1.00 62.28 90 TRP A N 1
ATOM 719 C CA . TRP A 1 90 ? 11.559 11.592 -6.083 1.00 62.28 90 TRP A CA 1
ATOM 720 C C . TRP A 1 90 ? 12.475 12.342 -5.107 1.00 62.28 90 TRP A C 1
ATOM 722 O O . TRP A 1 90 ? 13.140 11.694 -4.301 1.00 62.28 90 TRP A O 1
ATOM 732 N N . ARG A 1 91 ? 12.585 13.678 -5.179 1.00 61.91 91 ARG A N 1
ATOM 733 C CA . ARG A 1 91 ? 13.347 14.471 -4.192 1.00 61.91 91 ARG A CA 1
ATOM 734 C C . ARG A 1 91 ? 12.586 14.622 -2.878 1.00 61.91 91 ARG A C 1
ATOM 736 O O . ARG A 1 91 ? 13.215 14.711 -1.826 1.00 61.91 91 ARG A O 1
ATOM 743 N N . LYS A 1 92 ? 11.252 14.619 -2.917 1.00 65.44 92 LYS A N 1
ATOM 744 C CA . LYS A 1 92 ? 10.428 14.574 -1.711 1.00 65.44 92 LYS A CA 1
ATOM 745 C C . LYS A 1 92 ? 10.563 13.198 -1.061 1.00 65.44 92 LYS A C 1
ATOM 747 O O . LYS A 1 92 ? 10.097 12.196 -1.592 1.00 65.44 92 LYS A O 1
ATOM 752 N N . ALA A 1 93 ? 11.171 13.154 0.124 1.00 60.00 93 ALA A N 1
ATOM 753 C CA . ALA A 1 93 ? 11.371 11.915 0.882 1.00 60.00 93 ALA A CA 1
ATOM 754 C C . ALA A 1 93 ? 10.057 11.175 1.207 1.00 60.00 93 ALA A C 1
ATOM 756 O O . ALA A 1 93 ? 10.073 9.970 1.441 1.00 60.00 93 ALA A O 1
ATOM 757 N N . GLN A 1 94 ? 8.930 11.892 1.211 1.00 68.62 94 GLN A N 1
ATOM 758 C CA . GLN A 1 94 ? 7.611 11.369 1.562 1.00 68.62 94 GLN A CA 1
ATOM 759 C C . GLN A 1 94 ? 6.738 11.024 0.350 1.00 68.62 94 GLN A C 1
ATOM 761 O O . GLN A 1 94 ? 5.605 10.593 0.544 1.00 68.62 94 GLN A O 1
ATOM 766 N N . LEU A 1 95 ? 7.230 11.211 -0.881 1.00 74.88 95 LEU A N 1
ATOM 767 C CA . LEU A 1 95 ? 6.447 10.869 -2.059 1.00 74.88 95 LEU A CA 1
ATOM 768 C C . LEU A 1 95 ? 6.499 9.363 -2.327 1.00 74.88 95 LEU A C 1
ATOM 770 O O . LEU A 1 95 ? 7.573 8.753 -2.370 1.00 74.88 95 LEU A O 1
ATOM 774 N N . LEU A 1 96 ? 5.321 8.788 -2.541 1.00 82.19 96 LEU A N 1
ATOM 775 C CA . LEU A 1 96 ? 5.119 7.409 -2.957 1.00 82.19 96 LEU A CA 1
ATOM 776 C C . LEU A 1 96 ? 4.509 7.406 -4.356 1.00 82.19 96 LEU A C 1
ATOM 778 O O . LEU A 1 96 ? 3.470 8.030 -4.563 1.00 82.19 96 LEU A O 1
ATOM 782 N N . LEU A 1 97 ? 5.134 6.698 -5.299 1.00 87.31 97 LEU A N 1
ATOM 783 C CA . LEU A 1 97 ? 4.522 6.371 -6.584 1.00 87.31 97 LEU A CA 1
ATOM 784 C C . LEU A 1 97 ? 4.418 4.864 -6.752 1.00 87.31 97 LEU A C 1
ATOM 786 O O . LEU A 1 97 ? 5.366 4.126 -6.476 1.00 87.31 97 LEU A O 1
ATOM 790 N N . LEU A 1 98 ? 3.282 4.433 -7.278 1.00 90.75 98 LEU A N 1
ATOM 791 C CA . LEU A 1 98 ? 3.015 3.051 -7.625 1.00 90.75 98 LEU A CA 1
ATOM 792 C C . LEU A 1 98 ? 2.438 2.989 -9.035 1.00 90.75 98 LEU A C 1
ATOM 794 O O . LEU A 1 98 ? 1.381 3.566 -9.281 1.00 90.75 98 LEU A O 1
ATOM 798 N N . SER A 1 99 ? 3.113 2.293 -9.948 1.00 92.44 99 SER A N 1
ATOM 799 C CA . SER A 1 99 ? 2.546 2.022 -11.266 1.00 92.44 99 SER A CA 1
ATOM 800 C C . SER A 1 99 ? 1.412 1.006 -11.172 1.00 92.44 99 SER A C 1
ATOM 802 O O . SER A 1 99 ? 1.369 0.160 -10.273 1.00 92.44 99 SER A O 1
ATOM 804 N N . GLU A 1 100 ? 0.539 1.023 -12.169 1.00 89.94 100 GLU A N 1
ATOM 805 C CA . GLU A 1 100 ? -0.336 -0.102 -12.456 1.00 89.94 100 GLU A CA 1
ATOM 806 C C . GLU A 1 100 ? 0.470 -1.379 -12.748 1.00 89.94 100 GLU A C 1
ATOM 808 O O . GLU A 1 100 ? 1.664 -1.338 -13.070 1.00 89.94 100 GLU A O 1
ATOM 813 N N . GLY A 1 101 ? -0.195 -2.522 -12.598 1.00 85.12 101 GLY A N 1
ATOM 814 C CA . GLY A 1 101 ? 0.388 -3.843 -12.803 1.00 85.12 101 GLY A CA 1
ATOM 815 C C . GLY A 1 101 ? 0.215 -4.763 -11.597 1.00 85.12 101 GLY A C 1
ATOM 816 O O . GLY A 1 101 ? 0.269 -4.357 -10.434 1.00 85.12 101 GLY A O 1
ATOM 817 N N . ARG A 1 102 ? 0.005 -6.042 -11.887 1.00 83.94 102 ARG A N 1
ATOM 818 C CA . ARG A 1 102 ? -0.142 -7.138 -10.934 1.00 83.94 102 ARG A CA 1
ATOM 819 C C . ARG A 1 102 ? 1.229 -7.755 -10.645 1.00 83.94 102 ARG A C 1
ATOM 821 O O . ARG A 1 102 ? 1.875 -8.249 -11.581 1.00 83.94 102 ARG A O 1
ATOM 828 N N . PRO A 1 103 ? 1.656 -7.787 -9.368 1.00 83.69 103 PRO A N 1
ATOM 829 C CA . PRO A 1 103 ? 2.853 -8.512 -8.954 1.00 83.69 103 PRO A CA 1
ATOM 830 C C . PRO A 1 103 ? 2.806 -9.963 -9.439 1.00 83.69 103 PRO A C 1
ATOM 832 O O . PRO A 1 103 ? 1.759 -10.608 -9.402 1.00 83.69 103 PRO A O 1
ATOM 835 N N . GLY A 1 104 ? 3.926 -10.483 -9.927 1.00 81.56 104 GLY A N 1
ATOM 836 C CA . GLY A 1 104 ? 4.035 -11.858 -10.415 1.00 81.56 104 GLY A CA 1
ATOM 837 C C . GLY A 1 104 ? 3.414 -12.140 -11.792 1.00 81.56 104 GLY A C 1
ATOM 838 O O . GLY A 1 104 ? 3.755 -13.161 -12.394 1.00 81.56 104 GLY A O 1
ATOM 839 N N . VAL A 1 105 ? 2.576 -11.249 -12.337 1.00 84.00 105 VAL A N 1
ATOM 840 C CA . VAL A 1 105 ? 1.839 -11.493 -13.592 1.00 84.00 105 VAL A CA 1
ATOM 841 C C . VAL A 1 105 ? 2.316 -10.596 -14.726 1.00 84.00 105 VAL A C 1
ATOM 843 O O . VAL A 1 105 ? 2.766 -11.108 -15.751 1.00 84.00 105 VAL A O 1
ATOM 846 N N . ASP A 1 106 ? 2.286 -9.279 -14.537 1.00 86.56 106 ASP A N 1
ATOM 847 C CA . ASP A 1 106 ? 2.578 -8.329 -15.615 1.00 86.56 106 ASP A CA 1
ATOM 848 C C . ASP A 1 106 ? 4.096 -8.140 -15.799 1.00 86.56 106 ASP A C 1
ATOM 850 O O . ASP A 1 106 ? 4.881 -8.426 -14.891 1.00 86.56 106 ASP A O 1
ATOM 854 N N . ASP A 1 107 ? 4.532 -7.733 -16.994 1.00 85.19 107 ASP A N 1
ATOM 855 C CA . ASP A 1 107 ? 5.955 -7.743 -17.388 1.00 85.19 107 ASP A CA 1
ATOM 856 C C . ASP A 1 107 ? 6.844 -6.754 -16.630 1.00 85.19 107 ASP A C 1
ATOM 858 O O . ASP A 1 107 ? 8.053 -6.972 -16.525 1.00 85.19 107 ASP A O 1
ATOM 862 N N . GLY A 1 108 ? 6.245 -5.682 -16.120 1.00 87.75 108 GLY A N 1
ATOM 863 C CA . GLY A 1 108 ? 6.915 -4.644 -15.359 1.00 87.75 108 GLY A CA 1
ATOM 864 C C . GLY A 1 108 ? 5.957 -4.037 -14.344 1.00 87.75 108 GLY A C 1
ATOM 865 O O . GLY A 1 108 ? 4.817 -3.730 -14.684 1.00 87.75 108 GLY A O 1
ATOM 866 N N . ARG A 1 109 ? 6.423 -3.868 -13.109 1.00 91.44 109 ARG A N 1
ATOM 867 C CA . ARG A 1 109 ? 5.746 -3.095 -12.064 1.00 91.44 109 ARG A CA 1
ATOM 868 C C . ARG A 1 109 ? 6.769 -2.214 -11.362 1.00 91.44 109 ARG A C 1
ATOM 870 O O . ARG A 1 109 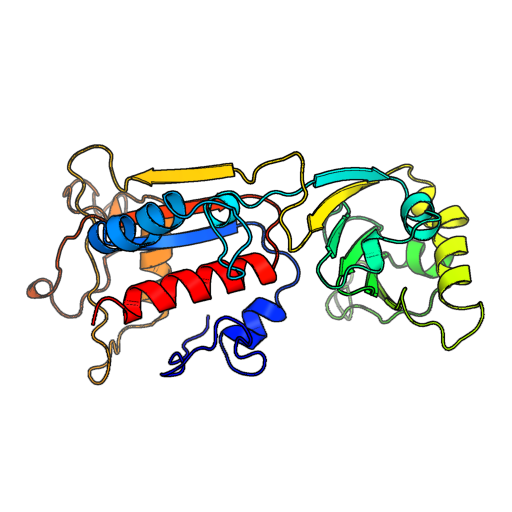? 7.852 -2.685 -11.010 1.00 91.44 109 ARG A O 1
ATOM 877 N N . PHE A 1 110 ? 6.428 -0.949 -11.164 1.00 92.38 110 PHE A N 1
ATOM 878 C CA . PHE A 1 110 ? 7.355 0.081 -10.718 1.00 92.38 110 PHE A CA 1
ATOM 879 C C . PHE A 1 110 ? 6.857 0.737 -9.434 1.00 92.38 110 PHE A C 1
ATOM 881 O O . PHE A 1 110 ? 5.685 1.081 -9.291 1.00 92.38 110 PHE A O 1
ATOM 888 N N . GLU A 1 111 ? 7.777 0.933 -8.504 1.00 91.69 111 GLU A N 1
ATOM 889 C CA . GLU A 1 111 ? 7.531 1.555 -7.212 1.00 91.69 111 GLU A CA 1
ATOM 890 C C . GLU A 1 111 ? 8.605 2.620 -6.987 1.00 91.69 111 GLU A C 1
ATOM 892 O O . GLU A 1 111 ? 9.796 2.329 -7.100 1.00 91.69 111 GLU A O 1
ATOM 897 N N . ILE A 1 112 ? 8.212 3.848 -6.654 1.00 89.06 112 ILE A N 1
ATOM 898 C CA . ILE A 1 112 ? 9.148 4.887 -6.214 1.00 89.06 112 ILE A CA 1
ATOM 899 C C . ILE A 1 112 ? 8.809 5.238 -4.778 1.00 89.06 112 ILE A C 1
ATOM 901 O O . ILE A 1 112 ? 7.695 5.662 -4.477 1.00 89.06 112 ILE A O 1
ATOM 905 N N . ARG A 1 113 ? 9.784 5.063 -3.891 1.00 85.81 113 ARG A N 1
ATOM 906 C CA . ARG A 1 113 ? 9.643 5.360 -2.469 1.00 85.81 113 ARG A CA 1
ATOM 907 C C . ARG A 1 113 ? 10.966 5.853 -1.911 1.00 85.81 113 ARG A C 1
ATOM 909 O O . ARG A 1 113 ? 11.999 5.233 -2.150 1.00 85.81 113 ARG A O 1
ATOM 916 N N . GLU A 1 114 ? 10.924 6.942 -1.143 1.00 80.44 114 GLU A N 1
ATOM 917 C CA . GLU A 1 114 ? 12.108 7.510 -0.474 1.00 80.44 114 GLU A CA 1
ATOM 918 C C . GLU A 1 114 ? 13.270 7.744 -1.461 1.00 80.44 114 GLU A C 1
ATOM 920 O O . GLU A 1 114 ? 14.427 7.440 -1.180 1.00 80.44 114 GLU A O 1
ATOM 925 N N . GLY A 1 115 ? 12.949 8.216 -2.672 1.00 81.62 115 GLY A N 1
ATOM 926 C CA . GLY A 1 115 ? 13.936 8.457 -3.725 1.00 81.62 115 GLY A CA 1
ATOM 927 C C . GLY A 1 115 ? 14.509 7.205 -4.398 1.00 81.62 115 GLY A C 1
ATOM 928 O O . GLY A 1 115 ? 15.383 7.331 -5.250 1.00 81.62 115 GLY A O 1
ATOM 929 N N . LYS A 1 116 ? 14.028 6.003 -4.070 1.00 87.31 116 LYS A N 1
ATOM 930 C CA . LYS A 1 116 ? 14.473 4.744 -4.679 1.00 87.31 116 LYS A CA 1
ATOM 931 C C . LYS A 1 116 ? 13.414 4.220 -5.636 1.00 87.31 116 LYS A C 1
ATOM 933 O O . LYS A 1 116 ? 12.260 4.059 -5.248 1.00 87.31 116 LYS A O 1
ATOM 938 N N . LEU A 1 117 ? 13.825 3.923 -6.865 1.00 90.56 117 LEU A N 1
ATOM 939 C CA . LEU A 1 117 ? 13.024 3.206 -7.848 1.00 90.56 117 LEU A CA 1
ATOM 940 C C . LEU A 1 117 ? 13.265 1.706 -7.681 1.00 90.56 117 LEU A C 1
ATOM 942 O O . LEU A 1 117 ? 14.391 1.228 -7.823 1.00 90.56 117 LEU A O 1
ATOM 946 N N . ARG A 1 118 ? 12.200 0.965 -7.408 1.00 92.56 118 ARG A N 1
ATOM 947 C CA . ARG A 1 118 ? 12.166 -0.492 -7.404 1.00 92.56 118 ARG A CA 1
ATOM 948 C C . ARG A 1 118 ? 11.329 -0.959 -8.586 1.00 92.56 118 ARG A C 1
ATOM 950 O O . ARG A 1 118 ? 10.235 -0.458 -8.819 1.00 92.56 118 ARG A O 1
ATOM 957 N N . MET A 1 119 ? 11.865 -1.908 -9.339 1.00 92.69 119 MET A N 1
ATOM 958 C CA . MET A 1 119 ? 11.233 -2.452 -10.533 1.00 92.69 119 MET A CA 1
ATOM 959 C C . MET A 1 119 ? 11.186 -3.964 -10.417 1.00 92.69 119 MET A C 1
ATOM 961 O O . MET A 1 119 ? 12.222 -4.611 -10.259 1.00 92.69 119 MET A O 1
ATOM 965 N N . GLU A 1 120 ? 9.989 -4.517 -10.509 1.00 93.19 120 GLU A N 1
ATOM 966 C CA . GLU A 1 120 ? 9.774 -5.944 -10.679 1.00 93.19 120 GLU A CA 1
ATOM 967 C C . GLU A 1 120 ? 9.605 -6.223 -12.170 1.00 93.19 120 GLU A C 1
ATOM 969 O O . GLU A 1 120 ? 8.668 -5.721 -12.786 1.00 93.19 120 GLU A O 1
ATOM 974 N N . LEU A 1 121 ? 10.513 -7.010 -12.745 1.00 92.44 121 LEU A N 1
ATOM 975 C CA . LEU A 1 121 ? 10.554 -7.301 -14.175 1.00 92.44 121 LEU A CA 1
ATOM 976 C C . LEU A 1 121 ? 10.435 -8.807 -14.432 1.00 92.44 121 LEU A C 1
ATOM 978 O O . LEU A 1 121 ? 11.005 -9.635 -13.709 1.00 92.44 121 LEU A O 1
ATOM 982 N N . SER A 1 122 ? 9.736 -9.171 -15.509 1.00 90.50 122 SER A N 1
ATOM 983 C CA . SER A 1 122 ? 9.809 -10.522 -16.069 1.00 90.50 122 SER A CA 1
ATOM 984 C C . SER A 1 122 ? 11.221 -10.809 -16.594 1.00 90.50 122 SER A C 1
ATOM 986 O O . SER A 1 122 ? 11.951 -9.887 -16.960 1.00 90.50 122 SER A O 1
ATOM 988 N N . LYS A 1 123 ? 11.627 -12.087 -16.641 1.00 89.38 123 LYS A N 1
ATOM 989 C CA . LYS A 1 123 ? 12.952 -12.491 -17.150 1.00 89.38 123 LYS A CA 1
ATOM 990 C C . LYS A 1 123 ? 13.284 -11.864 -18.511 1.00 89.38 123 LYS A C 1
ATOM 992 O O . LYS A 1 123 ? 14.360 -11.301 -18.670 1.00 89.38 123 LYS A O 1
ATOM 997 N N . GLU A 1 124 ? 12.345 -11.913 -19.455 1.00 89.69 124 GLU A N 1
ATOM 998 C CA . GLU A 1 124 ? 12.528 -11.361 -20.803 1.00 89.69 124 GLU A CA 1
ATOM 999 C C . GLU A 1 124 ? 12.759 -9.843 -20.779 1.00 89.69 124 GLU A C 1
ATOM 1001 O O . GLU A 1 124 ? 13.674 -9.336 -21.428 1.00 89.69 124 GLU A O 1
ATOM 1006 N N . THR A 1 125 ? 11.956 -9.109 -20.005 1.00 91.25 125 THR A N 1
ATOM 1007 C CA . THR A 1 125 ? 12.096 -7.654 -19.872 1.00 91.25 125 THR A CA 1
ATOM 1008 C C . THR A 1 125 ? 13.408 -7.295 -19.177 1.00 91.25 125 THR A C 1
ATOM 1010 O O . THR A 1 125 ? 14.122 -6.410 -19.637 1.00 91.25 125 THR A O 1
ATOM 1013 N N . TYR A 1 126 ? 13.777 -8.019 -18.117 1.00 92.44 126 TYR A N 1
ATOM 1014 C CA . TYR A 1 126 ? 15.028 -7.822 -17.385 1.00 92.44 126 TYR A CA 1
ATOM 1015 C C . TYR A 1 126 ? 16.267 -8.000 -18.275 1.00 92.44 126 TYR A C 1
ATOM 1017 O O . TYR A 1 126 ? 17.142 -7.130 -18.285 1.00 92.44 126 TYR A O 1
ATOM 1025 N N . GLU A 1 127 ? 16.319 -9.083 -19.056 1.00 91.75 127 GLU A N 1
ATOM 1026 C CA . GLU A 1 127 ? 17.423 -9.365 -19.983 1.00 91.75 127 GLU A CA 1
ATOM 1027 C C . GLU A 1 127 ? 17.542 -8.280 -21.062 1.00 91.75 127 GLU A C 1
ATOM 1029 O O . GLU A 1 127 ? 18.647 -7.815 -21.342 1.00 91.75 127 GLU A O 1
ATOM 1034 N N . LYS A 1 128 ? 16.412 -7.798 -21.602 1.00 92.00 128 LYS A N 1
ATOM 1035 C CA . LYS A 1 128 ? 16.387 -6.681 -22.565 1.00 92.00 128 LYS A CA 1
ATOM 1036 C C . LYS A 1 128 ? 16.836 -5.355 -21.952 1.00 92.00 128 LYS A C 1
ATOM 1038 O O . LYS A 1 128 ? 17.473 -4.553 -22.631 1.00 92.00 128 LYS A O 1
ATOM 1043 N N . CYS A 1 129 ? 16.501 -5.100 -20.687 1.00 90.69 129 CYS A N 1
ATOM 1044 C CA . CYS A 1 129 ? 16.884 -3.870 -19.998 1.00 90.69 129 CYS A CA 1
ATOM 1045 C C . CYS A 1 129 ? 18.388 -3.802 -19.687 1.00 90.69 129 CYS A C 1
ATOM 1047 O O . CYS A 1 129 ? 18.917 -2.700 -19.546 1.00 90.69 129 CYS A O 1
ATOM 1049 N N . GLY A 1 130 ? 19.076 -4.943 -19.550 1.00 88.19 130 GLY A N 1
ATOM 1050 C CA . GLY A 1 130 ? 20.514 -4.984 -19.254 1.00 88.19 130 GLY A CA 1
ATOM 1051 C C . GLY A 1 130 ? 20.887 -4.350 -17.905 1.00 88.19 130 GLY A C 1
ATOM 1052 O O . GLY A 1 130 ? 21.992 -3.827 -17.730 1.00 88.19 130 GLY A O 1
ATOM 1053 N N . LEU A 1 131 ? 19.949 -4.343 -16.954 1.00 89.44 131 LEU A N 1
ATOM 1054 C CA . LEU A 1 131 ? 20.123 -3.745 -15.631 1.00 89.44 131 LEU A CA 1
ATOM 1055 C C . LEU A 1 131 ? 20.654 -4.769 -14.627 1.00 89.44 131 LEU A C 1
ATOM 1057 O O . LEU A 1 131 ? 20.530 -5.972 -14.817 1.00 89.44 131 LEU A O 1
ATOM 1061 N N . GLN A 1 132 ? 21.255 -4.280 -13.544 1.00 89.38 132 GLN A N 1
ATOM 1062 C CA . GLN A 1 132 ? 21.716 -5.131 -12.448 1.00 89.38 132 GLN A CA 1
ATOM 1063 C C . GLN A 1 132 ? 20.579 -5.306 -11.442 1.00 89.38 132 GLN A C 1
ATOM 1065 O O . GLN A 1 132 ? 20.162 -4.338 -10.809 1.00 89.38 132 GLN A O 1
ATOM 1070 N N . GLY A 1 133 ? 20.073 -6.529 -11.314 1.00 88.50 133 GLY A N 1
ATOM 1071 C CA . GLY A 1 133 ? 19.014 -6.889 -10.377 1.00 88.50 133 GLY A CA 1
ATOM 1072 C C . GLY A 1 133 ? 19.279 -8.222 -9.690 1.00 88.50 133 GLY A C 1
ATOM 1073 O O . GLY A 1 133 ? 20.219 -8.944 -10.020 1.00 88.50 133 GLY A O 1
ATOM 1074 N N . ARG A 1 134 ? 18.428 -8.552 -8.721 1.00 90.81 134 ARG A N 1
ATOM 1075 C CA . ARG A 1 134 ? 18.443 -9.830 -8.004 1.00 90.81 134 ARG A CA 1
ATOM 1076 C C . ARG A 1 134 ? 17.238 -10.682 -8.403 1.00 90.81 134 ARG A C 1
ATOM 1078 O O . ARG A 1 134 ? 16.162 -10.125 -8.616 1.00 90.81 134 ARG A O 1
ATOM 1085 N N . PRO A 1 135 ? 17.372 -12.013 -8.504 1.00 87.88 135 PRO A N 1
ATOM 1086 C CA . PRO A 1 135 ? 16.220 -12.876 -8.727 1.00 87.88 135 PRO A CA 1
ATOM 1087 C C . PRO A 1 135 ? 15.280 -12.824 -7.513 1.00 87.88 135 PRO A C 1
ATOM 1089 O O . PRO A 1 135 ? 15.732 -12.863 -6.367 1.00 87.88 135 PRO A O 1
ATOM 1092 N N . LEU A 1 136 ? 13.971 -12.749 -7.752 1.00 83.69 136 LEU A N 1
ATOM 1093 C CA . LEU A 1 136 ? 12.965 -12.811 -6.691 1.00 83.69 136 LEU A CA 1
ATOM 1094 C C . LEU A 1 136 ? 12.733 -14.269 -6.270 1.00 83.69 136 LEU A C 1
ATOM 1096 O O . LEU A 1 136 ? 12.290 -15.104 -7.066 1.00 83.69 136 LEU A O 1
ATOM 1100 N N . ALA A 1 137 ? 13.034 -14.579 -5.006 1.00 64.81 137 ALA A N 1
ATOM 1101 C CA . ALA A 1 137 ? 12.798 -15.898 -4.426 1.00 64.81 137 ALA A CA 1
ATOM 1102 C C . ALA A 1 137 ? 11.292 -16.221 -4.425 1.00 64.81 137 ALA A C 1
ATOM 1104 O O . ALA A 1 137 ? 10.471 -15.392 -4.046 1.00 64.81 137 ALA A O 1
ATOM 1105 N N . GLY A 1 138 ? 10.928 -17.421 -4.889 1.00 59.38 138 GLY A N 1
ATOM 1106 C CA . GLY A 1 138 ? 9.532 -17.847 -5.073 1.00 59.38 138 GLY A CA 1
ATOM 1107 C C . GLY A 1 138 ? 9.010 -17.727 -6.511 1.00 59.38 138 GLY A C 1
ATOM 1108 O O . GLY A 1 138 ? 8.068 -18.427 -6.871 1.00 59.38 138 GLY A O 1
ATOM 1109 N N . GLY A 1 139 ? 9.682 -16.962 -7.379 1.00 51.78 139 GLY A N 1
ATOM 1110 C CA . GLY A 1 139 ? 9.334 -16.801 -8.798 1.00 51.78 139 GLY A CA 1
ATOM 1111 C C . GLY A 1 139 ? 9.736 -17.965 -9.714 1.00 51.78 139 GLY A C 1
ATOM 1112 O O . GLY A 1 139 ? 9.923 -17.750 -10.902 1.00 51.78 139 GLY A O 1
ATOM 1113 N N . GLY A 1 140 ? 9.901 -19.188 -9.197 1.00 52.16 140 GLY A N 1
ATOM 1114 C CA . GLY A 1 140 ? 10.250 -20.359 -10.022 1.00 52.16 140 GLY A CA 1
ATOM 1115 C C . GLY A 1 140 ? 11.594 -21.018 -9.730 1.00 52.16 140 GLY A C 1
ATOM 1116 O O . GLY A 1 140 ? 12.143 -21.692 -10.594 1.00 52.16 140 GLY A O 1
ATOM 1117 N N . GLY A 1 141 ? 12.102 -20.920 -8.502 1.00 44.94 141 GLY A N 1
ATOM 1118 C CA . GLY A 1 141 ? 13.282 -21.676 -8.055 1.00 44.94 141 GLY A CA 1
ATOM 1119 C C . GLY A 1 141 ? 13.056 -23.187 -7.857 1.00 44.94 141 GLY A C 1
ATOM 1120 O O . GLY A 1 141 ? 13.706 -23.770 -7.001 1.00 44.94 141 GLY A O 1
ATOM 1121 N N . GLY A 1 142 ? 12.118 -23.815 -8.585 1.00 50.62 142 GLY A N 1
ATOM 1122 C CA . GLY A 1 142 ? 11.856 -25.261 -8.474 1.00 50.62 142 GLY A CA 1
ATOM 1123 C C . GLY A 1 142 ? 10.513 -25.770 -9.019 1.00 50.62 142 GLY A C 1
ATOM 1124 O O . GLY A 1 142 ? 10.333 -26.975 -9.163 1.00 50.62 142 GLY A O 1
ATOM 1125 N N . ARG A 1 143 ? 9.556 -24.893 -9.359 1.00 55.91 143 ARG A N 1
ATOM 1126 C CA . ARG A 1 143 ? 8.273 -25.290 -9.973 1.00 55.91 143 ARG A CA 1
ATOM 1127 C C . ARG A 1 143 ? 8.278 -24.965 -11.466 1.00 55.91 143 ARG A C 1
ATOM 1129 O O . ARG A 1 143 ? 8.354 -23.798 -11.837 1.00 55.91 143 ARG A O 1
ATOM 1136 N N . LYS A 1 144 ? 8.130 -26.000 -12.301 1.00 52.06 144 LYS A N 1
ATOM 1137 C CA . LYS A 1 144 ? 8.214 -25.996 -13.780 1.00 52.06 144 LYS A CA 1
ATOM 1138 C C . LYS A 1 144 ? 7.331 -24.953 -14.500 1.00 52.06 144 LYS A C 1
ATOM 1140 O O . LYS A 1 144 ? 7.568 -24.679 -15.670 1.00 52.06 144 LYS A O 1
ATOM 1145 N N . HIS A 1 145 ? 6.347 -24.357 -13.820 1.00 55.62 145 HIS A N 1
ATOM 1146 C CA . HIS A 1 145 ? 5.364 -23.433 -14.407 1.00 55.62 145 HIS A CA 1
ATOM 1147 C C . HIS A 1 145 ? 5.435 -21.981 -13.903 1.00 55.62 145 HIS A C 1
ATOM 1149 O O . HIS A 1 145 ? 4.632 -21.160 -14.341 1.00 55.62 145 HIS A O 1
ATOM 1155 N N . VAL A 1 146 ? 6.366 -21.626 -13.009 1.00 61.12 146 VAL A N 1
ATOM 1156 C CA . VAL A 1 146 ? 6.475 -20.243 -12.506 1.00 61.12 146 VAL A CA 1
ATOM 1157 C C . VAL A 1 146 ? 7.587 -19.510 -13.258 1.00 61.12 146 VAL A C 1
ATOM 1159 O O . VAL A 1 146 ? 8.736 -19.946 -13.260 1.00 61.12 146 VAL A O 1
ATOM 1162 N N . LYS A 1 147 ? 7.232 -18.411 -13.935 1.00 69.88 147 LYS A N 1
ATOM 1163 C CA . LYS A 1 147 ? 8.171 -17.599 -14.722 1.00 69.88 147 LYS A CA 1
ATOM 1164 C C . LYS A 1 147 ? 9.136 -16.855 -13.795 1.00 69.88 147 LYS A C 1
ATOM 1166 O O . LYS A 1 147 ? 8.683 -16.091 -12.947 1.00 69.88 147 LYS A O 1
ATOM 1171 N N . ALA A 1 148 ? 10.440 -17.019 -14.030 1.00 80.94 148 ALA A N 1
ATOM 1172 C CA . ALA A 1 148 ? 11.496 -16.303 -13.313 1.00 80.94 148 ALA A CA 1
ATOM 1173 C C . ALA A 1 148 ? 11.301 -14.778 -13.370 1.00 80.94 148 ALA A C 1
ATOM 1175 O O . ALA A 1 148 ? 10.956 -14.220 -14.419 1.00 80.94 148 ALA A O 1
ATOM 1176 N N . ARG A 1 149 ? 11.554 -14.114 -12.238 1.00 87.06 149 ARG A N 1
ATOM 1177 C CA . ARG A 1 149 ? 11.418 -12.663 -12.074 1.00 87.06 149 ARG A CA 1
ATOM 1178 C C . ARG A 1 149 ? 12.626 -12.057 -11.393 1.00 87.06 149 ARG A C 1
ATOM 1180 O O . ARG A 1 149 ? 13.278 -12.705 -10.572 1.00 87.06 149 ARG A O 1
ATOM 1187 N N . TYR A 1 150 ? 12.881 -10.803 -11.731 1.00 91.50 150 TYR A N 1
ATOM 1188 C CA . TYR A 1 150 ? 14.018 -10.047 -11.242 1.00 91.50 150 TYR A CA 1
ATOM 1189 C C . TYR A 1 150 ? 13.549 -8.736 -10.638 1.00 91.50 150 TYR A C 1
ATOM 1191 O O . TYR A 1 150 ? 12.675 -8.057 -11.172 1.00 91.50 150 TYR A O 1
ATOM 1199 N N . GLU A 1 151 ? 14.162 -8.386 -9.521 1.00 92.38 151 GLU A N 1
ATOM 1200 C CA . GLU A 1 151 ? 13.996 -7.103 -8.875 1.00 92.38 151 GLU A CA 1
ATOM 1201 C C . GLU A 1 151 ? 15.229 -6.246 -9.129 1.00 92.38 151 GLU A C 1
ATOM 1203 O O . GLU A 1 151 ? 16.355 -6.633 -8.810 1.00 92.38 151 GLU A O 1
ATOM 1208 N N . VAL A 1 152 ? 15.005 -5.061 -9.681 1.00 92.50 152 VAL A N 1
ATOM 1209 C CA . VAL A 1 152 ? 16.028 -4.041 -9.885 1.00 92.50 152 VAL A CA 1
ATOM 1210 C C . VAL A 1 152 ? 15.720 -2.881 -8.951 1.00 92.50 152 VAL A C 1
ATOM 1212 O O . VAL A 1 152 ? 14.618 -2.339 -8.984 1.00 92.50 152 VAL A O 1
ATOM 1215 N N . GLN A 1 153 ? 16.688 -2.484 -8.129 1.00 91.81 153 GLN A N 1
ATOM 1216 C CA . GLN A 1 153 ? 16.555 -1.332 -7.241 1.00 91.81 153 GLN A CA 1
ATOM 1217 C C . GLN A 1 153 ? 17.637 -0.306 -7.559 1.00 91.81 153 GLN A C 1
ATOM 1219 O O . GLN A 1 153 ? 18.823 -0.631 -7.587 1.00 91.81 153 GLN A O 1
ATOM 1224 N N . VAL A 1 154 ? 17.220 0.936 -7.794 1.00 88.50 154 VAL A N 1
ATOM 1225 C CA . VAL A 1 154 ? 18.107 2.047 -8.139 1.00 88.50 154 VAL A CA 1
ATOM 1226 C C . VAL A 1 154 ? 17.770 3.250 -7.276 1.00 88.50 154 VAL A C 1
ATOM 1228 O O . VAL A 1 154 ? 16.616 3.661 -7.180 1.00 88.50 154 VAL A O 1
ATOM 1231 N N . ASP A 1 155 ? 18.789 3.820 -6.646 1.00 86.19 155 ASP A N 1
ATOM 1232 C CA . ASP A 1 155 ? 18.672 5.082 -5.928 1.00 86.19 155 ASP A CA 1
ATOM 1233 C C . ASP A 1 155 ? 18.688 6.243 -6.938 1.00 86.19 155 ASP A C 1
ATOM 1235 O O . ASP A 1 155 ? 19.653 6.416 -7.687 1.00 86.19 155 ASP A O 1
ATOM 1239 N N . LEU A 1 156 ? 17.596 7.010 -7.007 1.00 80.12 156 LEU A N 1
ATOM 1240 C CA . LEU A 1 156 ? 17.463 8.156 -7.913 1.00 80.12 156 LEU A CA 1
ATOM 1241 C C . LEU A 1 156 ? 18.128 9.423 -7.351 1.00 80.12 156 LEU A C 1
ATOM 1243 O O . LEU A 1 156 ? 18.331 10.384 -8.097 1.00 80.12 156 LEU A O 1
ATOM 1247 N N . GLN A 1 157 ? 18.450 9.443 -6.054 1.00 75.38 157 GLN A N 1
ATOM 1248 C CA . GLN A 1 157 ? 19.067 10.573 -5.357 1.00 75.38 157 GLN A CA 1
ATOM 1249 C C . GLN A 1 157 ? 20.592 10.447 -5.258 1.00 75.38 157 GLN A C 1
ATOM 1251 O O . GLN A 1 157 ? 21.266 11.436 -4.961 1.00 75.38 157 GLN A O 1
ATOM 1256 N N . GLU A 1 158 ? 21.159 9.266 -5.514 1.00 71.44 158 GLU A N 1
ATOM 1257 C CA . GLU A 1 158 ? 22.603 9.049 -5.441 1.00 71.44 158 GLU A CA 1
ATOM 1258 C C . GLU A 1 158 ? 23.354 9.883 -6.500 1.00 71.44 158 GLU A C 1
ATOM 1260 O O . GLU A 1 158 ? 23.416 9.556 -7.684 1.00 71.44 158 GLU A O 1
ATOM 1265 N N . THR A 1 159 ? 23.983 10.975 -6.055 1.00 58.06 159 THR A N 1
ATOM 1266 C CA . THR A 1 159 ? 24.803 11.872 -6.892 1.00 58.06 159 THR A CA 1
ATOM 1267 C C . THR A 1 159 ? 26.271 11.447 -6.984 1.00 58.06 159 THR A C 1
ATOM 1269 O O . THR A 1 159 ? 27.022 11.968 -7.810 1.00 58.06 159 THR A O 1
ATOM 1272 N N . LYS A 1 160 ? 26.706 10.500 -6.138 1.00 55.22 160 LYS A N 1
ATOM 1273 C CA . LYS A 1 160 ? 28.128 10.177 -5.920 1.00 55.22 160 LYS A CA 1
ATOM 1274 C C . LYS A 1 160 ? 28.770 9.341 -7.032 1.00 55.22 160 LYS A C 1
ATOM 1276 O O . LYS A 1 160 ? 29.994 9.282 -7.109 1.00 55.22 160 LYS A O 1
ATOM 1281 N N . LYS A 1 161 ? 27.985 8.760 -7.943 1.00 53.56 161 LYS A N 1
ATOM 1282 C CA . LYS A 1 161 ? 28.489 8.133 -9.175 1.00 53.56 161 LYS A CA 1
ATOM 1283 C C . LYS A 1 161 ? 27.970 8.912 -10.375 1.00 53.56 161 LYS A C 1
ATOM 1285 O O . LYS A 1 161 ? 26.860 8.668 -10.839 1.00 53.56 161 LYS A O 1
ATOM 1290 N N . LYS A 1 162 ? 28.787 9.836 -10.891 1.00 42.78 162 LYS A N 1
ATOM 1291 C CA . LYS A 1 162 ? 28.566 10.484 -12.194 1.00 42.78 162 LYS A CA 1
ATOM 1292 C C . LYS A 1 162 ? 28.236 9.418 -13.260 1.00 42.78 162 LYS A C 1
ATOM 1294 O O . LYS A 1 162 ? 29.119 8.700 -13.717 1.00 42.78 162 LYS A O 1
ATOM 1299 N N . GLY A 1 163 ? 26.959 9.321 -13.628 1.00 50.44 163 GLY A N 1
ATOM 1300 C CA . GLY A 1 163 ? 26.520 9.010 -14.991 1.00 50.44 163 GLY A CA 1
ATOM 1301 C C . GLY A 1 163 ? 26.503 7.554 -15.477 1.00 50.44 163 GLY A C 1
ATOM 1302 O O . GLY A 1 163 ? 26.829 7.313 -16.633 1.00 50.44 163 GLY A O 1
ATOM 1303 N N . ARG A 1 164 ? 26.161 6.545 -14.656 1.00 61.50 164 ARG A N 1
ATOM 1304 C CA . ARG A 1 164 ? 25.867 5.196 -15.217 1.00 61.50 164 ARG A CA 1
ATOM 1305 C C . ARG A 1 164 ? 24.590 4.537 -14.718 1.00 61.50 164 ARG A C 1
ATOM 1307 O O . ARG A 1 164 ? 23.909 3.917 -15.521 1.00 61.50 164 ARG A O 1
ATOM 1314 N N . GLY A 1 165 ? 24.257 4.633 -13.431 1.00 70.62 165 GLY A N 1
ATOM 1315 C CA . GLY A 1 165 ? 23.059 3.977 -12.883 1.00 70.62 165 GLY A CA 1
ATOM 1316 C C . GLY A 1 165 ? 21.773 4.570 -13.457 1.00 70.62 165 GLY A C 1
ATOM 1317 O O . GLY A 1 165 ? 21.047 3.895 -14.182 1.00 70.62 165 GLY A O 1
ATOM 1318 N N . ARG A 1 166 ? 21.551 5.866 -13.205 1.00 76.94 166 ARG A N 1
ATOM 1319 C CA . ARG A 1 166 ? 20.394 6.611 -13.723 1.00 76.94 166 ARG A CA 1
ATOM 1320 C C . ARG A 1 166 ? 20.324 6.597 -15.248 1.00 76.94 166 ARG A C 1
ATOM 1322 O O . ARG A 1 166 ? 19.253 6.350 -15.783 1.00 76.94 166 ARG A O 1
ATOM 1329 N N . ASP A 1 167 ? 21.446 6.792 -15.937 1.00 83.19 167 ASP A N 1
ATOM 1330 C CA . ASP A 1 167 ? 21.467 6.830 -17.406 1.00 83.19 167 ASP A CA 1
ATOM 1331 C C . ASP A 1 167 ? 21.124 5.474 -18.031 1.00 83.19 167 ASP A C 1
ATOM 1333 O O . ASP A 1 167 ? 20.428 5.424 -19.041 1.00 83.19 167 ASP A O 1
ATOM 1337 N N . ARG A 1 168 ? 21.533 4.359 -17.407 1.00 85.56 168 ARG A N 1
ATOM 1338 C CA . ARG A 1 168 ? 21.123 3.012 -17.836 1.00 85.56 168 ARG A CA 1
ATOM 1339 C C . ARG A 1 168 ? 19.644 2.758 -17.597 1.00 85.56 168 ARG A C 1
ATOM 1341 O O . ARG A 1 168 ? 18.996 2.177 -18.459 1.00 85.56 168 ARG A O 1
ATOM 1348 N N . VAL A 1 169 ? 19.103 3.200 -16.461 1.00 88.88 169 VAL A N 1
ATOM 1349 C CA . VAL A 1 169 ? 17.657 3.106 -16.206 1.00 88.88 169 VAL A CA 1
ATOM 1350 C C . VAL A 1 169 ? 16.888 3.971 -17.196 1.00 88.88 169 VAL A C 1
ATOM 1352 O O . VAL A 1 169 ? 15.902 3.511 -17.753 1.00 88.88 169 VAL A O 1
ATOM 1355 N N . LEU A 1 170 ? 17.356 5.187 -17.472 1.00 89.62 170 LEU A N 1
ATOM 1356 C CA . LEU A 1 170 ? 16.740 6.079 -18.447 1.00 89.62 170 LEU A CA 1
ATOM 1357 C C . LEU A 1 170 ? 16.798 5.494 -19.864 1.00 89.62 170 LEU A C 1
ATOM 1359 O O . LEU A 1 170 ? 15.828 5.582 -20.612 1.00 89.62 170 LEU A O 1
ATOM 1363 N N . TRP A 1 171 ? 17.913 4.857 -20.229 1.00 91.88 171 TRP A N 1
ATOM 1364 C CA . TRP A 1 171 ? 18.015 4.112 -21.478 1.00 91.88 171 TRP A CA 1
ATOM 1365 C C . TRP A 1 171 ? 17.017 2.951 -21.511 1.00 91.88 171 TRP A C 1
ATOM 1367 O O . TRP A 1 171 ? 16.284 2.818 -22.489 1.00 91.88 171 TRP A O 1
ATOM 1377 N N . ALA A 1 172 ? 16.938 2.148 -20.447 1.00 92.12 172 ALA A N 1
ATOM 1378 C CA . ALA A 1 172 ? 16.010 1.024 -20.358 1.00 92.12 172 ALA A CA 1
ATOM 1379 C C . ALA A 1 172 ? 14.544 1.485 -20.407 1.00 92.12 172 ALA A C 1
ATOM 1381 O O . ALA A 1 172 ? 13.737 0.844 -21.078 1.00 92.12 172 ALA A O 1
ATOM 1382 N N . ALA A 1 173 ? 14.218 2.611 -19.765 1.00 91.94 173 ALA A N 1
ATOM 1383 C CA . ALA A 1 173 ? 12.906 3.244 -19.822 1.00 91.94 173 ALA A CA 1
ATOM 1384 C C . ALA A 1 173 ? 12.528 3.556 -21.274 1.00 91.94 173 ALA A C 1
ATOM 1386 O O . ALA A 1 173 ? 11.612 2.945 -21.817 1.00 91.94 173 ALA A O 1
ATOM 1387 N N . ARG A 1 174 ? 13.345 4.370 -21.952 1.00 92.75 174 ARG A N 1
ATOM 1388 C CA . ARG A 1 174 ? 13.108 4.809 -23.336 1.00 92.75 174 ARG A CA 1
ATOM 1389 C C . ARG A 1 174 ? 13.052 3.670 -24.349 1.00 92.75 174 ARG A C 1
ATOM 1391 O O . ARG A 1 174 ? 12.268 3.716 -25.290 1.00 92.75 174 ARG A O 1
ATOM 1398 N N . ASN A 1 175 ? 13.929 2.678 -24.208 1.00 92.44 175 ASN A N 1
ATOM 1399 C CA . ASN A 1 175 ? 14.151 1.682 -25.258 1.00 92.44 175 ASN A CA 1
ATOM 1400 C C . ASN A 1 175 ? 13.374 0.383 -25.045 1.00 92.44 175 ASN A C 1
ATOM 1402 O O . ASN A 1 175 ? 13.166 -0.347 -26.018 1.00 92.44 175 ASN A O 1
ATOM 1406 N N . VAL A 1 176 ? 12.965 0.083 -23.809 1.00 92.44 176 VAL A N 1
ATOM 1407 C CA . VAL A 1 176 ? 12.354 -1.203 -23.443 1.00 92.44 176 VAL A CA 1
ATOM 1408 C C . VAL A 1 176 ? 11.050 -1.005 -22.675 1.00 92.44 176 VAL A C 1
ATOM 1410 O O . VAL A 1 176 ? 10.015 -1.481 -23.135 1.00 92.44 176 VAL A O 1
ATOM 1413 N N . LEU A 1 177 ? 11.082 -0.318 -21.530 1.00 91.12 177 LEU A N 1
ATOM 1414 C CA . LEU A 1 177 ? 9.960 -0.304 -20.580 1.00 91.12 177 LEU A CA 1
ATOM 1415 C C . LEU A 1 177 ? 8.781 0.541 -21.082 1.00 91.12 177 LEU A C 1
ATOM 1417 O O . LEU A 1 177 ? 7.638 0.108 -20.976 1.00 91.12 177 LEU A O 1
ATOM 1421 N N . ASP A 1 178 ? 9.058 1.679 -21.718 1.00 92.00 178 ASP A N 1
ATOM 1422 C CA . ASP A 1 178 ? 8.032 2.595 -22.231 1.00 92.00 178 ASP A CA 1
ATOM 1423 C C . ASP A 1 178 ? 7.504 2.187 -23.617 1.00 92.00 178 ASP A C 1
ATOM 1425 O O . ASP A 1 178 ? 6.606 2.827 -24.160 1.00 92.00 178 ASP A O 1
ATOM 1429 N N . ARG A 1 179 ? 8.005 1.088 -24.208 1.00 86.25 179 ARG A N 1
ATOM 1430 C CA . ARG A 1 179 ? 7.524 0.608 -25.520 1.00 86.25 179 ARG A CA 1
ATOM 1431 C C . ARG A 1 179 ? 6.046 0.234 -25.525 1.00 86.25 179 ARG A C 1
ATOM 1433 O O . ARG A 1 179 ? 5.432 0.229 -26.587 1.00 86.25 179 ARG A O 1
ATOM 1440 N N . LYS A 1 180 ? 5.497 -0.117 -24.362 1.00 80.56 180 LYS A N 1
ATOM 1441 C CA . LYS A 1 180 ? 4.078 -0.453 -24.200 1.00 80.56 180 LYS A CA 1
ATOM 1442 C C . LYS A 1 180 ? 3.184 0.780 -24.027 1.00 80.56 180 LYS A C 1
ATOM 1444 O O . LYS A 1 180 ? 1.971 0.621 -23.986 1.00 80.56 180 LYS A O 1
ATOM 1449 N N . GLY A 1 181 ? 3.766 1.979 -23.973 1.00 86.75 181 GLY A N 1
ATOM 1450 C CA . GLY A 1 181 ? 3.056 3.239 -23.793 1.00 86.75 181 GLY A CA 1
ATOM 1451 C C . GLY A 1 181 ? 3.176 3.795 -22.376 1.00 86.75 181 GLY A C 1
ATOM 1452 O O . GLY A 1 181 ? 4.046 3.406 -21.597 1.00 86.75 181 GLY A O 1
ATOM 1453 N N . THR A 1 182 ? 2.304 4.750 -22.063 1.00 89.50 182 THR A N 1
ATOM 1454 C CA . THR A 1 182 ? 2.200 5.351 -20.732 1.00 89.50 182 THR A CA 1
ATOM 1455 C C . THR A 1 182 ? 1.594 4.372 -19.738 1.00 89.50 182 THR A C 1
ATOM 1457 O O . THR A 1 182 ? 0.738 3.570 -20.099 1.00 89.50 182 THR A O 1
ATOM 1460 N N . LEU A 1 183 ? 1.990 4.497 -18.475 1.00 89.44 183 LEU A N 1
ATOM 1461 C CA . LEU A 1 183 ? 1.407 3.745 -17.371 1.00 89.44 183 LEU A CA 1
ATOM 1462 C C . LEU A 1 183 ? 0.553 4.668 -16.517 1.00 89.44 183 LEU A C 1
ATOM 1464 O O . LEU A 1 183 ? 0.861 5.854 -16.362 1.00 89.44 183 LEU A O 1
ATOM 1468 N N . CYS A 1 184 ? -0.493 4.113 -15.920 1.00 88.19 184 CYS A N 1
ATOM 1469 C CA . CYS A 1 184 ? -1.177 4.771 -14.820 1.00 88.19 184 CYS A CA 1
ATOM 1470 C C . CYS A 1 184 ? -0.338 4.659 -13.538 1.00 88.19 184 CYS A C 1
ATOM 1472 O O . CYS A 1 184 ? 0.129 3.580 -13.176 1.00 88.19 184 CYS A O 1
ATOM 1474 N N . TRP A 1 185 ? -0.185 5.768 -12.819 1.00 88.81 185 TRP A N 1
ATOM 1475 C CA . TRP A 1 185 ? 0.527 5.860 -11.550 1.00 88.81 185 TRP A CA 1
ATOM 1476 C C . TRP A 1 185 ? -0.391 6.419 -10.476 1.00 88.81 185 TRP A C 1
ATOM 1478 O O . TRP A 1 185 ? -1.068 7.428 -10.678 1.00 88.81 185 TRP A O 1
ATOM 1488 N N . LEU A 1 186 ? -0.372 5.782 -9.314 1.00 88.31 186 LEU A N 1
ATOM 1489 C CA . LEU A 1 186 ? -0.927 6.327 -8.086 1.00 88.31 186 LEU A CA 1
ATOM 1490 C C . LEU A 1 186 ? 0.180 7.073 -7.344 1.00 88.31 186 LEU A C 1
ATOM 1492 O O . LEU A 1 186 ? 1.287 6.552 -7.208 1.00 88.31 186 LEU A O 1
ATOM 1496 N N . VAL A 1 187 ? -0.119 8.283 -6.877 1.00 84.81 187 VAL A N 1
ATOM 1497 C CA . VAL A 1 187 ? 0.842 9.188 -6.238 1.00 84.81 187 VAL A CA 1
ATOM 1498 C C . VAL A 1 187 ? 0.305 9.630 -4.884 1.00 84.81 187 VAL A C 1
ATOM 1500 O O . VAL A 1 187 ? -0.832 10.073 -4.797 1.00 84.81 187 VAL A O 1
ATOM 1503 N N . VAL A 1 188 ? 1.108 9.556 -3.827 1.00 78.81 188 VAL A N 1
ATOM 1504 C CA . VAL A 1 188 ? 0.769 10.136 -2.516 1.00 78.81 188 VAL A CA 1
ATOM 1505 C C . VAL A 1 188 ? 1.932 10.976 -2.034 1.00 78.81 188 VAL A C 1
ATOM 1507 O O . VAL A 1 188 ? 3.040 10.462 -1.885 1.00 78.81 188 VAL A O 1
ATOM 1510 N N . ASP A 1 189 ? 1.676 12.257 -1.775 1.00 72.44 189 ASP A N 1
ATOM 1511 C CA . ASP A 1 189 ? 2.589 13.115 -1.020 1.00 72.44 189 ASP A CA 1
ATOM 1512 C C . ASP A 1 189 ? 2.270 13.000 0.474 1.00 72.44 189 ASP A C 1
ATOM 1514 O O . ASP A 1 189 ? 1.103 12.951 0.861 1.00 72.44 189 ASP A O 1
ATOM 1518 N N . GLY A 1 190 ? 3.291 13.004 1.333 1.00 58.53 190 GLY A N 1
ATOM 1519 C CA . GLY A 1 190 ? 3.100 12.973 2.786 1.00 58.53 190 GLY A CA 1
ATOM 1520 C C . GLY A 1 190 ? 2.333 14.183 3.333 1.00 58.53 190 GLY A C 1
ATOM 1521 O O . GLY A 1 190 ? 1.798 14.103 4.433 1.00 58.53 190 GLY A O 1
ATOM 1522 N N . ALA A 1 191 ? 2.223 15.258 2.545 1.00 49.44 191 ALA A N 1
ATOM 1523 C CA . ALA A 1 191 ? 1.390 16.430 2.816 1.00 49.44 191 ALA A CA 1
ATOM 1524 C C . ALA A 1 191 ? -0.052 16.342 2.255 1.00 49.44 191 ALA A C 1
ATOM 1526 O O . ALA A 1 191 ? -0.796 17.313 2.361 1.00 49.44 191 ALA A O 1
ATOM 1527 N N . GLY A 1 192 ? -0.461 15.219 1.648 1.00 49.19 192 GLY A N 1
ATOM 1528 C CA . GLY A 1 192 ? -1.822 15.035 1.121 1.00 49.19 192 GLY A CA 1
ATOM 1529 C C . GLY A 1 192 ? -2.101 15.763 -0.200 1.00 49.19 192 GLY A C 1
ATOM 1530 O O . GLY A 1 192 ? -3.217 16.224 -0.430 1.00 49.19 192 GLY A O 1
ATOM 1531 N N . VAL A 1 193 ? -1.097 15.892 -1.074 1.00 45.31 193 VAL A N 1
ATOM 1532 C CA . VAL A 1 193 ? -1.285 16.459 -2.419 1.00 45.31 193 VAL A CA 1
ATOM 1533 C C . VAL A 1 193 ? -1.902 15.394 -3.328 1.00 45.31 193 VAL A C 1
ATOM 1535 O O . VAL A 1 193 ? -1.249 14.408 -3.670 1.00 45.31 193 VAL A O 1
ATOM 1538 N N . GLY A 1 194 ? -3.158 15.598 -3.715 1.00 47.69 194 GLY A N 1
ATOM 1539 C CA . GLY A 1 194 ? -3.879 14.754 -4.662 1.00 47.69 194 GLY A CA 1
ATOM 1540 C C . GLY A 1 194 ? -5.248 15.337 -5.000 1.00 47.69 194 GLY A C 1
ATOM 1541 O O . GLY A 1 194 ? -5.886 15.941 -4.137 1.00 47.69 194 GLY A O 1
ATOM 1542 N N . ASP A 1 195 ? -5.684 15.152 -6.245 1.00 42.47 195 ASP A N 1
ATOM 1543 C CA . ASP A 1 195 ? -7.021 15.556 -6.705 1.00 42.47 195 ASP A CA 1
ATOM 1544 C C . ASP A 1 195 ? -8.099 14.532 -6.313 1.00 42.47 195 ASP A C 1
ATOM 1546 O O . ASP A 1 195 ? -9.283 14.863 -6.280 1.00 42.47 195 ASP A O 1
ATOM 1550 N N . HIS A 1 196 ? -7.702 13.294 -5.989 1.00 43.34 196 HIS A N 1
ATOM 1551 C CA . HIS A 1 196 ? -8.615 12.255 -5.528 1.00 43.34 196 HIS A CA 1
ATOM 1552 C C . HIS A 1 196 ? -8.576 12.148 -4.003 1.00 43.34 196 HIS A C 1
ATOM 1554 O O . HIS A 1 196 ? -7.528 11.906 -3.401 1.00 43.34 196 HIS A O 1
ATOM 1560 N N . GLU A 1 197 ? -9.736 12.306 -3.370 1.00 53.19 197 GLU A N 1
ATOM 1561 C CA . GLU A 1 197 ? -9.917 11.914 -1.973 1.00 53.19 197 GLU A CA 1
ATOM 1562 C C . GLU A 1 197 ? -9.994 10.385 -1.905 1.00 53.19 197 GLU A C 1
ATOM 1564 O O . GLU A 1 197 ? -10.630 9.749 -2.747 1.00 53.19 197 GLU A O 1
ATOM 1569 N N . ALA A 1 198 ? -9.315 9.780 -0.930 1.00 53.41 198 ALA A N 1
ATOM 1570 C CA . ALA A 1 198 ? -9.576 8.397 -0.573 1.00 53.41 198 ALA A CA 1
ATOM 1571 C C . ALA A 1 198 ? -11.049 8.265 -0.194 1.00 53.41 198 ALA A C 1
ATOM 1573 O O . ALA A 1 198 ? -11.590 9.115 0.518 1.00 53.41 198 ALA A O 1
ATOM 1574 N N . GLU A 1 199 ? -11.680 7.197 -0.670 1.00 53.69 199 GLU A N 1
ATOM 1575 C CA . GLU A 1 199 ? -13.055 6.896 -0.309 1.00 53.69 199 GLU A CA 1
ATOM 1576 C C . GLU A 1 199 ? -13.067 6.583 1.185 1.00 53.69 199 GLU A C 1
ATOM 1578 O O . GLU A 1 199 ? -12.438 5.628 1.654 1.00 53.69 199 GLU A O 1
ATOM 1583 N N . GLN A 1 200 ? -13.712 7.469 1.939 1.00 42.56 200 GLN A N 1
ATOM 1584 C CA . GLN A 1 200 ? -13.997 7.263 3.343 1.00 42.56 200 GLN A CA 1
ATOM 1585 C C . GLN A 1 200 ? -15.409 6.697 3.420 1.00 42.56 200 GLN A C 1
ATOM 1587 O O . GLN A 1 200 ? -16.385 7.399 3.159 1.00 42.56 200 GLN A O 1
ATOM 1592 N N . GLU A 1 201 ? -15.502 5.422 3.761 1.00 48.66 201 GLU A N 1
ATOM 1593 C CA . GLU A 1 201 ? -16.767 4.800 4.112 1.00 48.66 201 GLU A CA 1
ATOM 1594 C C . GLU A 1 201 ? -16.858 4.781 5.635 1.00 48.66 201 GLU A C 1
ATOM 1596 O O . GLU A 1 201 ? -16.089 4.106 6.326 1.00 48.66 201 GLU A O 1
ATOM 1601 N N . GLU A 1 202 ? -17.792 5.564 6.161 1.00 49.72 202 GLU A N 1
ATOM 1602 C CA . GLU A 1 202 ? -18.238 5.438 7.540 1.00 49.72 202 GLU A CA 1
ATOM 1603 C C . GLU A 1 202 ? -19.430 4.494 7.531 1.00 49.72 202 GLU A C 1
ATOM 1605 O O . GLU A 1 202 ? -20.464 4.785 6.927 1.00 49.72 202 GLU A O 1
ATOM 1610 N N . LYS A 1 203 ? -19.270 3.341 8.175 1.00 45.91 203 LYS A N 1
ATOM 1611 C CA . LYS A 1 203 ? -20.398 2.473 8.471 1.00 45.91 203 LYS A CA 1
ATOM 1612 C C . LYS A 1 203 ? -20.710 2.627 9.947 1.00 45.91 203 LYS A C 1
ATOM 1614 O O . LYS A 1 203 ? -19.866 2.383 10.812 1.00 45.91 203 LYS A O 1
ATOM 1619 N N . GLU A 1 204 ? -21.933 3.054 10.228 1.00 41.03 204 GLU A N 1
ATOM 1620 C CA . GLU A 1 204 ? -22.553 2.685 11.493 1.00 41.03 204 GLU A CA 1
ATOM 1621 C C . GLU A 1 204 ? -22.576 1.165 11.543 1.00 41.03 204 GLU A C 1
ATOM 1623 O O . GLU A 1 204 ? -23.031 0.541 10.584 1.00 41.03 204 GLU A O 1
ATOM 1628 N N . GLY A 1 205 ? -22.071 0.571 12.626 1.00 39.38 205 GLY A N 1
ATOM 1629 C CA . GLY A 1 205 ? -22.548 -0.752 12.996 1.00 39.38 205 GLY A CA 1
ATOM 1630 C C . GLY A 1 205 ? -24.037 -0.593 13.282 1.00 39.38 205 GLY A C 1
ATOM 1631 O O . GLY A 1 205 ? -24.398 -0.132 14.357 1.00 39.38 205 GLY A O 1
ATOM 1632 N N . GLY A 1 206 ? -24.867 -0.831 12.264 1.00 36.47 206 GLY A N 1
ATOM 1633 C CA . GLY A 1 206 ? -26.317 -0.679 12.311 1.00 36.47 206 GLY A CA 1
ATOM 1634 C C . GLY A 1 206 ? -26.817 0.761 12.461 1.00 36.47 206 GLY A C 1
ATOM 1635 O O . GLY A 1 206 ? -26.895 1.309 13.559 1.00 36.47 206 GLY A O 1
ATOM 1636 N N . THR A 1 207 ? -27.309 1.348 11.368 1.00 29.84 207 THR A N 1
ATOM 1637 C CA . THR A 1 207 ? -28.301 2.434 11.457 1.00 29.84 207 THR A CA 1
ATOM 1638 C C . THR A 1 207 ? -29.605 1.833 11.992 1.00 29.84 207 THR A C 1
ATOM 1640 O O . THR A 1 207 ? -30.489 1.441 11.236 1.00 29.84 207 THR A O 1
ATOM 1643 N N . GLY A 1 208 ? -29.706 1.722 13.316 1.00 32.47 208 GLY A N 1
ATOM 1644 C CA . GLY A 1 208 ? -30.904 1.270 14.020 1.00 32.47 208 GLY A CA 1
ATOM 1645 C C . GLY A 1 208 ? -30.652 0.084 14.943 1.00 32.47 208 GLY A C 1
ATOM 1646 O O . GLY A 1 208 ? -30.784 -1.054 14.531 1.00 32.47 208 GLY A O 1
ATOM 1647 N N . SER A 1 209 ? -30.390 0.359 16.222 1.00 36.97 209 SER A N 1
ATOM 1648 C CA . SER A 1 209 ? -30.568 -0.597 17.327 1.00 36.97 209 SER A CA 1
ATOM 1649 C C . SER A 1 209 ? -29.812 -1.943 17.249 1.00 36.97 209 SER A C 1
ATOM 1651 O O . SER A 1 209 ? -30.182 -2.854 17.984 1.00 36.97 209 SER A O 1
ATOM 1653 N N . ASP A 1 210 ? -28.752 -2.084 16.450 1.00 42.47 210 ASP A N 1
ATOM 1654 C CA . ASP A 1 210 ? -27.941 -3.313 16.411 1.00 42.47 210 ASP A CA 1
ATOM 1655 C C . ASP A 1 210 ? -26.695 -3.149 17.286 1.00 42.47 210 ASP A C 1
ATOM 1657 O O . ASP A 1 210 ? -25.598 -2.818 16.832 1.00 42.47 210 ASP A O 1
ATOM 1661 N N . ARG A 1 211 ? -26.868 -3.367 18.591 1.00 50.06 211 ARG A N 1
ATOM 1662 C CA . ARG A 1 211 ? -25.761 -3.344 19.551 1.00 50.06 211 ARG A CA 1
ATOM 1663 C C . ARG A 1 211 ? -24.794 -4.477 19.193 1.00 50.06 211 ARG A C 1
ATOM 1665 O O . ARG A 1 211 ? -25.203 -5.627 19.092 1.00 50.06 211 ARG A O 1
ATOM 1672 N 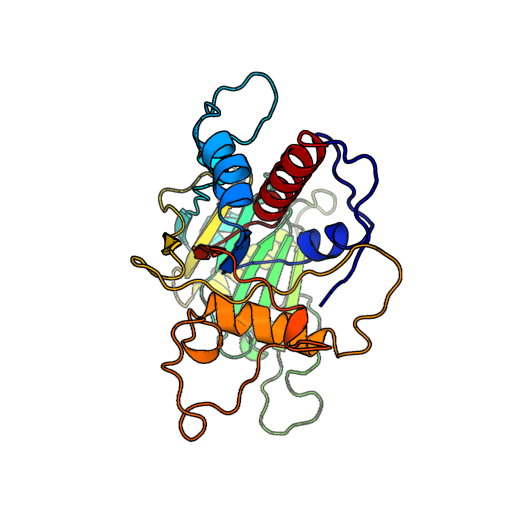N . THR A 1 212 ? -23.513 -4.181 18.988 1.00 54.12 212 THR A N 1
ATOM 1673 C CA . THR A 1 212 ? -22.502 -5.217 18.720 1.00 54.12 212 THR A CA 1
ATOM 1674 C C . THR A 1 212 ? -21.929 -5.722 20.042 1.00 54.12 212 THR A C 1
ATOM 1676 O O . THR A 1 212 ? -21.700 -4.946 20.978 1.00 54.12 212 THR A O 1
ATOM 1679 N N . THR A 1 213 ? -21.695 -7.027 20.157 1.00 54.66 213 THR A N 1
ATOM 1680 C CA . THR A 1 213 ? -21.068 -7.593 21.354 1.00 54.66 213 THR A CA 1
ATOM 1681 C C . THR A 1 213 ? -19.607 -7.147 21.422 1.00 54.66 213 THR A C 1
ATOM 1683 O O . THR A 1 213 ? -18.814 -7.449 20.531 1.00 54.66 213 THR A O 1
ATOM 1686 N N . TRP A 1 214 ? -19.249 -6.400 22.467 1.00 52.00 214 TRP A N 1
ATOM 1687 C CA . TRP A 1 214 ? -17.897 -5.910 22.707 1.00 52.00 214 TRP A CA 1
ATOM 1688 C C . TRP A 1 214 ? -17.126 -6.885 23.589 1.00 52.00 214 TRP A C 1
ATOM 1690 O O . TRP A 1 214 ? -17.580 -7.275 24.666 1.00 52.00 214 TRP A O 1
ATOM 1700 N N . ILE A 1 215 ? -15.917 -7.227 23.151 1.00 54.09 215 ILE A N 1
ATOM 1701 C CA . ILE A 1 215 ? -14.980 -8.009 23.951 1.00 54.09 215 ILE A CA 1
ATOM 1702 C C . ILE A 1 215 ? -14.125 -7.027 24.753 1.00 54.09 215 ILE A C 1
ATOM 1704 O O . ILE A 1 215 ? -13.283 -6.312 24.204 1.00 54.09 215 ILE A O 1
ATOM 1708 N N . GLU A 1 216 ? -14.334 -6.975 26.068 1.00 44.84 216 GLU A N 1
ATOM 1709 C CA . GLU A 1 216 ? -13.504 -6.165 26.957 1.00 44.84 216 GLU A CA 1
ATOM 1710 C C . GLU A 1 216 ? -12.124 -6.817 27.115 1.00 44.84 216 GLU A C 1
ATOM 1712 O O . GLU A 1 216 ? -11.908 -7.706 27.935 1.00 44.84 216 GLU A O 1
ATOM 1717 N N . VAL A 1 217 ? -11.154 -6.366 26.316 1.00 45.91 217 VAL A N 1
ATOM 1718 C CA . VAL A 1 217 ? -9.755 -6.778 26.46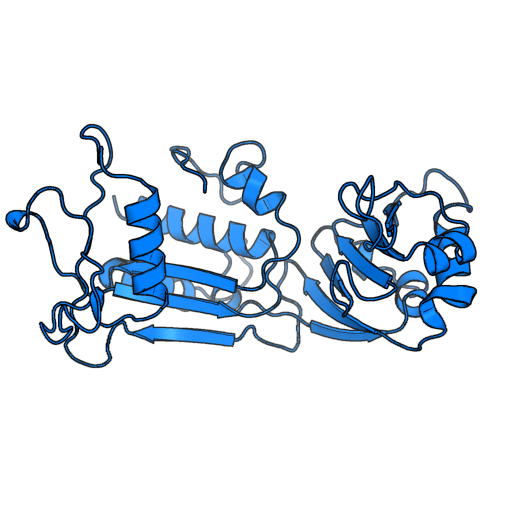6 1.00 45.91 217 VAL A CA 1
ATOM 1719 C C . VAL A 1 217 ? -9.166 -6.042 27.672 1.00 45.91 217 VAL A C 1
ATOM 1721 O O . VAL A 1 217 ? -8.619 -4.946 27.537 1.00 45.91 217 VAL A O 1
ATOM 1724 N N . GLN A 1 218 ? -9.300 -6.613 28.873 1.00 40.72 218 GLN A N 1
ATOM 1725 C CA . GLN A 1 218 ? -8.707 -6.025 30.075 1.00 40.72 218 GLN A CA 1
ATOM 1726 C C . GLN A 1 218 ? -7.180 -5.935 29.934 1.00 40.72 218 GLN A C 1
ATOM 1728 O O . GLN A 1 218 ? -6.473 -6.917 29.681 1.00 40.72 218 GLN A O 1
ATOM 1733 N N . GLY A 1 219 ? -6.674 -4.709 30.074 1.00 39.25 219 GLY A N 1
ATOM 1734 C CA . GLY A 1 219 ? -5.253 -4.407 30.102 1.00 39.25 219 GLY A CA 1
ATOM 1735 C C . GLY A 1 219 ? -4.599 -5.019 31.336 1.00 39.25 219 GLY A C 1
ATOM 1736 O O . GLY A 1 219 ? -4.955 -4.683 32.455 1.00 39.25 219 GLY A O 1
ATOM 1737 N N . GLU A 1 220 ? -3.613 -5.874 31.070 1.00 42.94 220 GLU A N 1
ATOM 1738 C CA . GLU A 1 220 ? -2.717 -6.541 32.019 1.00 42.94 220 GLU A CA 1
ATOM 1739 C C . GLU A 1 220 ? -3.374 -7.584 32.945 1.00 42.94 220 GLU A C 1
ATOM 1741 O O . GLU A 1 220 ? -4.257 -7.325 33.752 1.00 42.94 220 GLU A O 1
ATOM 1746 N N . THR A 1 221 ? -2.832 -8.806 32.891 1.00 42.25 221 THR A N 1
ATOM 1747 C CA . THR A 1 221 ? -2.988 -9.852 33.921 1.00 42.25 221 THR A CA 1
ATOM 1748 C C . THR A 1 221 ? -4.377 -10.461 34.134 1.00 42.25 221 THR A C 1
ATOM 1750 O O . THR A 1 221 ? -4.824 -10.622 35.258 1.00 42.25 221 THR A O 1
ATOM 1753 N N . LYS A 1 222 ? -4.990 -10.970 33.069 1.00 38.19 222 LYS A N 1
ATOM 1754 C CA . LYS A 1 222 ? -5.600 -12.313 33.039 1.00 38.19 222 LYS A CA 1
ATOM 1755 C C . LYS A 1 222 ? -5.893 -12.619 31.584 1.00 38.19 222 LYS A C 1
ATOM 1757 O O . LYS A 1 222 ? -6.884 -12.196 31.025 1.00 38.19 222 LYS A O 1
ATOM 1762 N N . SER A 1 223 ? -4.886 -13.215 30.955 1.00 39.56 223 SER A N 1
ATOM 1763 C CA . SER A 1 223 ? -5.055 -14.218 29.917 1.00 39.56 223 SER A CA 1
ATOM 1764 C C . SER A 1 223 ? -6.468 -14.287 29.319 1.00 39.56 223 SER A C 1
ATOM 1766 O O . SER A 1 223 ? -7.242 -15.100 29.794 1.00 39.56 223 SER A O 1
ATOM 1768 N N . LEU A 1 224 ? -6.728 -13.592 28.206 1.00 45.97 224 LEU A N 1
ATOM 1769 C CA . LEU A 1 224 ? -7.350 -14.319 27.101 1.00 45.97 224 LEU A CA 1
ATOM 1770 C C . LEU A 1 224 ? -6.367 -15.460 26.821 1.00 45.97 224 LEU A C 1
ATOM 1772 O O . LEU A 1 224 ? -5.314 -15.257 26.213 1.00 45.97 224 LEU A O 1
ATOM 1776 N N . ARG A 1 225 ? -6.598 -16.615 27.457 1.00 46.94 225 ARG A N 1
ATOM 1777 C CA . ARG A 1 225 ? -5.880 -17.851 27.098 1.00 46.94 225 ARG A CA 1
ATOM 1778 C C . ARG A 1 225 ? -6.447 -18.382 25.778 1.00 46.94 225 ARG A C 1
ATOM 1780 O O . ARG A 1 225 ? -5.799 -19.226 25.170 1.00 46.94 225 ARG A O 1
ATOM 1787 N N . GLY A 1 226 ? -7.611 -17.861 25.371 1.00 52.72 226 GLY A N 1
ATOM 1788 C CA . GLY A 1 226 ? -8.207 -17.956 24.045 1.00 52.72 226 GLY A CA 1
ATOM 1789 C C . GLY A 1 226 ? -7.446 -17.125 23.020 1.00 52.72 226 GLY A C 1
ATOM 1790 O O . GLY A 1 226 ? -6.834 -16.097 23.321 1.00 52.72 226 GLY A O 1
ATOM 1791 N N . ASP A 1 227 ? -7.405 -17.658 21.819 1.00 67.81 227 ASP A N 1
ATOM 1792 C CA . ASP A 1 227 ? -6.434 -17.356 20.793 1.00 67.81 227 ASP A CA 1
ATOM 1793 C C . ASP A 1 227 ? -6.517 -15.888 20.345 1.00 67.81 227 ASP A C 1
ATOM 1795 O O . ASP A 1 227 ? -7.593 -15.381 20.059 1.00 67.81 227 ASP A O 1
ATOM 1799 N N . TRP A 1 228 ? -5.405 -15.159 20.203 1.00 71.00 228 TRP A N 1
ATOM 1800 C CA . TRP A 1 228 ? -5.483 -13.800 19.630 1.00 71.00 228 TRP A CA 1
ATOM 1801 C C . TRP A 1 228 ? -6.087 -13.812 18.219 1.00 71.00 228 TRP A C 1
ATOM 1803 O O . TRP A 1 228 ? -6.598 -12.789 17.757 1.00 71.00 228 TRP A O 1
ATOM 1813 N N . TYR A 1 229 ? -6.005 -14.962 17.542 1.00 76.88 229 TYR A N 1
ATOM 1814 C CA . TYR A 1 229 ? -6.676 -15.217 16.278 1.00 76.88 229 TYR A CA 1
ATOM 1815 C C . TYR A 1 229 ? -8.193 -15.070 16.409 1.00 76.88 229 TYR A C 1
ATOM 1817 O O . TYR A 1 229 ? -8.778 -14.479 15.517 1.00 76.88 229 TYR A O 1
ATOM 1825 N N . GLU A 1 230 ? -8.804 -15.481 17.524 1.00 78.19 230 GLU A N 1
ATOM 1826 C CA . GLU A 1 230 ? -10.237 -15.305 17.791 1.00 78.19 230 GLU A CA 1
ATOM 1827 C C . GLU A 1 230 ? -10.610 -13.818 17.881 1.00 78.19 230 GLU A C 1
ATOM 1829 O O . GLU A 1 230 ? -11.608 -13.386 17.315 1.00 78.19 230 GLU A O 1
ATOM 1834 N N . VAL A 1 231 ? -9.778 -12.994 18.529 1.00 79.44 231 VAL A N 1
ATOM 1835 C CA . VAL A 1 231 ? -10.006 -11.537 18.598 1.00 79.44 231 VAL A CA 1
ATOM 1836 C C . VAL A 1 231 ? -9.857 -10.884 17.223 1.00 79.44 231 VAL A C 1
ATOM 1838 O O . VAL A 1 231 ? -10.599 -9.963 16.891 1.00 79.44 231 VAL A O 1
ATOM 1841 N N . VAL A 1 232 ? -8.890 -11.329 16.419 1.00 82.56 232 VAL A N 1
ATOM 1842 C CA . VAL A 1 232 ? -8.700 -10.815 15.053 1.00 82.56 232 VAL A CA 1
ATOM 1843 C C . VAL A 1 232 ? -9.834 -11.258 14.139 1.00 82.56 232 VAL A C 1
ATOM 1845 O O . VAL A 1 232 ? -10.338 -10.436 13.387 1.00 82.56 232 VAL A O 1
ATOM 1848 N N . GLU A 1 233 ? -10.265 -12.512 14.242 1.00 84.81 233 GLU A N 1
ATOM 1849 C CA . GLU A 1 233 ? -11.420 -13.035 13.518 1.00 84.81 233 GLU A CA 1
ATOM 1850 C C . GLU A 1 233 ? -12.682 -12.259 13.898 1.00 84.81 233 GLU A C 1
ATOM 1852 O O . GLU A 1 233 ? -13.396 -11.784 13.020 1.00 84.81 233 GLU A O 1
ATOM 1857 N N . TRP A 1 234 ? -12.906 -12.015 15.190 1.00 85.69 234 TRP A N 1
ATOM 1858 C CA . TRP A 1 234 ? -13.992 -11.160 15.657 1.00 85.69 234 TRP A CA 1
ATOM 1859 C C . TRP A 1 234 ? -13.910 -9.744 15.080 1.00 85.69 234 TRP A C 1
ATOM 1861 O O . TRP A 1 234 ? -14.910 -9.239 14.572 1.00 85.69 234 TRP A O 1
ATOM 1871 N N . LEU A 1 235 ? -12.734 -9.110 15.096 1.00 85.19 235 LEU A N 1
ATOM 1872 C CA . LEU A 1 235 ? -12.541 -7.786 14.494 1.00 85.19 235 LEU A CA 1
ATOM 1873 C C . LEU A 1 235 ? -12.823 -7.788 12.988 1.00 85.19 235 LEU A C 1
ATOM 1875 O O . LEU A 1 235 ? -13.405 -6.825 12.487 1.00 85.19 235 LEU A O 1
ATOM 1879 N N . ASP A 1 236 ? -12.441 -8.848 12.276 1.00 85.62 236 ASP A N 1
ATOM 1880 C CA . ASP A 1 236 ? -12.747 -9.014 10.857 1.00 85.62 236 ASP A CA 1
ATOM 1881 C C . ASP A 1 236 ? -14.263 -9.155 10.644 1.00 85.62 236 ASP A C 1
ATOM 1883 O O . ASP A 1 236 ? -14.819 -8.494 9.767 1.00 85.62 236 ASP A O 1
ATOM 1887 N N . MET A 1 237 ? -14.959 -9.926 11.485 1.00 86.25 237 MET A N 1
ATOM 1888 C CA . MET A 1 237 ? -16.420 -10.075 11.440 1.00 86.25 237 MET A CA 1
ATOM 1889 C C . MET A 1 237 ? -17.149 -8.753 11.712 1.00 86.25 237 MET A C 1
ATOM 1891 O O . MET A 1 237 ? -18.106 -8.426 11.007 1.00 86.25 237 MET A O 1
ATOM 1895 N N . VAL A 1 238 ? -16.664 -7.953 12.668 1.00 85.69 238 VAL A N 1
ATOM 1896 C CA . VAL A 1 238 ? -17.167 -6.593 12.927 1.00 85.69 238 VAL A CA 1
ATOM 1897 C C . VAL A 1 238 ? -16.898 -5.675 11.734 1.00 85.69 238 VAL A C 1
ATOM 1899 O O . VAL A 1 238 ? -17.793 -4.968 11.280 1.00 85.69 238 VAL A O 1
ATOM 1902 N N . ALA A 1 239 ? -15.687 -5.698 11.173 1.00 83.50 239 ALA A N 1
ATOM 1903 C CA . ALA A 1 239 ? -15.328 -4.878 10.015 1.00 83.50 239 ALA A CA 1
ATOM 1904 C C . ALA A 1 239 ? -16.122 -5.239 8.744 1.00 83.50 239 ALA A C 1
ATOM 1906 O O . ALA A 1 239 ? -16.286 -4.394 7.858 1.00 83.50 239 ALA A O 1
ATOM 1907 N N . LEU A 1 240 ? -16.596 -6.484 8.648 1.00 85.56 240 LEU A N 1
ATOM 1908 C CA . LEU A 1 240 ? -17.466 -6.977 7.582 1.00 85.56 240 LEU A CA 1
ATOM 1909 C C . LEU A 1 240 ? -18.953 -6.674 7.811 1.00 85.56 240 LEU A C 1
ATOM 1911 O O . LEU A 1 240 ? -19.736 -6.941 6.903 1.00 85.56 240 LEU A O 1
ATOM 1915 N N . ASP A 1 241 ? -19.328 -6.095 8.959 1.00 80.06 241 ASP A N 1
ATOM 1916 C CA . ASP A 1 241 ? -20.725 -5.872 9.365 1.00 80.06 241 ASP A CA 1
ATOM 1917 C C . ASP A 1 241 ? -21.546 -7.177 9.367 1.00 80.06 241 ASP A C 1
ATOM 1919 O O . ASP A 1 241 ? -22.687 -7.239 8.912 1.00 80.06 241 ASP A O 1
ATOM 1923 N N . SER A 1 242 ? -20.925 -8.265 9.835 1.00 83.06 242 SER A N 1
ATOM 1924 C CA . SER A 1 242 ? -21.562 -9.580 9.889 1.00 83.06 242 SER A CA 1
ATOM 1925 C C . SER A 1 242 ? -22.684 -9.621 10.927 1.00 83.06 242 SER A C 1
ATOM 1927 O O . SER A 1 242 ? -22.485 -9.237 12.077 1.00 83.06 242 SER A O 1
ATOM 1929 N N . ASP A 1 243 ? -23.817 -10.232 10.584 1.00 79.44 243 ASP A N 1
ATOM 1930 C CA . ASP A 1 243 ? -24.930 -10.421 11.525 1.00 79.44 243 ASP A CA 1
ATOM 1931 C C . ASP A 1 243 ? -24.543 -11.299 12.729 1.00 79.44 243 ASP A C 1
ATOM 1933 O O . ASP A 1 243 ? -25.037 -11.104 13.834 1.00 79.44 243 ASP A O 1
ATOM 1937 N N . ALA A 1 244 ? -23.572 -12.206 12.561 1.00 77.81 244 ALA A N 1
ATOM 1938 C CA . ALA A 1 244 ? -23.099 -13.099 13.625 1.00 77.81 244 ALA A CA 1
ATOM 1939 C C . ALA A 1 244 ? -22.443 -12.402 14.838 1.00 77.81 244 ALA A C 1
ATOM 1941 O O . ALA A 1 244 ? -22.183 -13.063 15.840 1.00 77.81 244 ALA A O 1
ATOM 1942 N N . VAL A 1 245 ? -22.127 -11.104 14.750 1.00 78.75 245 VAL A N 1
ATOM 1943 C CA . VAL A 1 245 ? -21.580 -10.315 15.875 1.00 78.75 245 VAL A CA 1
ATOM 1944 C C . VAL A 1 245 ? -22.582 -9.302 16.440 1.00 78.75 245 VAL A C 1
ATOM 1946 O O . VAL A 1 245 ? -22.263 -8.593 17.399 1.00 78.75 245 VAL A O 1
ATOM 1949 N N . LYS A 1 246 ? -23.784 -9.224 15.857 1.00 76.94 246 LYS A N 1
ATOM 1950 C CA . LYS A 1 246 ? -24.860 -8.334 16.294 1.00 76.94 246 LYS A CA 1
ATOM 1951 C C . LYS A 1 246 ? -25.683 -9.022 17.383 1.00 76.94 246 LYS A C 1
ATOM 1953 O O . LYS A 1 246 ? -26.017 -10.199 17.277 1.00 76.94 246 LYS A O 1
ATOM 1958 N N . ASP A 1 247 ? -26.039 -8.272 18.418 1.00 67.56 247 ASP A N 1
ATOM 1959 C CA . ASP A 1 247 ? -26.929 -8.707 19.501 1.00 67.56 247 ASP A CA 1
ATOM 1960 C C . ASP A 1 247 ? -28.408 -8.524 19.111 1.00 67.56 247 ASP A C 1
ATOM 1962 O O . ASP A 1 247 ? -29.220 -8.015 19.878 1.00 67.56 247 ASP A O 1
ATOM 1966 N N . ASP A 1 248 ? -28.767 -8.866 17.870 1.00 65.88 248 ASP A N 1
ATOM 1967 C CA . ASP A 1 248 ? -30.151 -8.791 17.390 1.00 65.88 248 ASP A CA 1
ATOM 1968 C C . ASP A 1 248 ? -30.880 -10.144 17.498 1.00 65.88 248 ASP A C 1
ATOM 1970 O O . ASP A 1 248 ? -32.092 -10.231 17.280 1.00 65.88 248 ASP A O 1
ATOM 1974 N N . GLY A 1 249 ? -30.146 -11.204 17.868 1.00 60.81 249 GLY A N 1
ATOM 1975 C CA . GLY A 1 249 ? -30.654 -12.565 18.028 1.00 60.81 249 GLY A CA 1
ATOM 1976 C C . GLY A 1 249 ? -31.131 -13.208 16.723 1.00 60.81 249 GLY A C 1
ATOM 1977 O O . GLY A 1 249 ? -31.833 -14.219 16.773 1.00 60.81 249 GLY A O 1
ATOM 1978 N N . ARG A 1 250 ? -30.802 -12.633 15.557 1.00 62.94 250 ARG A N 1
ATOM 1979 C CA . ARG A 1 250 ? -31.348 -13.068 14.259 1.00 62.94 250 ARG A CA 1
ATOM 1980 C C . ARG A 1 250 ? -30.473 -14.054 13.503 1.00 62.94 250 ARG A C 1
ATOM 1982 O O . ARG A 1 250 ? -30.939 -14.650 12.531 1.00 62.94 250 ARG A O 1
ATOM 1989 N N . THR A 1 251 ? -29.228 -14.247 13.925 1.00 68.94 251 THR A N 1
ATOM 1990 C CA . THR A 1 251 ? -28.322 -15.171 13.241 1.00 68.94 251 THR A CA 1
ATOM 1991 C C . THR A 1 251 ? -28.609 -16.614 13.653 1.00 68.94 251 THR A C 1
ATOM 1993 O O . THR A 1 251 ? -28.290 -17.042 14.758 1.00 68.94 251 THR A O 1
ATOM 1996 N N . ASP A 1 252 ? -29.210 -17.375 12.741 1.00 72.69 252 ASP A N 1
ATOM 1997 C CA . ASP A 1 252 ? -29.489 -18.800 12.922 1.00 72.69 252 ASP A CA 1
ATOM 1998 C C . ASP A 1 252 ? -28.189 -19.640 12.896 1.00 72.69 252 ASP A C 1
ATOM 2000 O O . ASP A 1 252 ? -27.323 -19.445 12.037 1.00 72.69 252 ASP A O 1
ATOM 2004 N N . LEU A 1 253 ? -28.063 -20.616 13.806 1.00 74.19 253 LEU A N 1
ATOM 2005 C CA . LEU A 1 253 ? -26.894 -21.503 13.936 1.00 74.19 253 LEU A CA 1
ATOM 2006 C C . LEU A 1 253 ? -26.649 -22.408 12.712 1.00 74.19 253 LEU A C 1
ATOM 2008 O O . LEU A 1 253 ? -25.528 -22.881 12.500 1.00 74.19 253 LEU A O 1
ATOM 2012 N N . TYR A 1 254 ? -27.675 -22.661 11.896 1.00 74.44 254 TYR A N 1
ATOM 2013 C CA . TYR A 1 254 ? -27.547 -23.344 10.608 1.00 74.44 254 TYR A CA 1
ATOM 2014 C C . TYR A 1 254 ? -26.944 -22.436 9.527 1.00 74.44 254 TYR A C 1
ATOM 2016 O O . TYR A 1 254 ? -26.366 -22.945 8.565 1.00 74.44 254 TYR A O 1
ATOM 2024 N N . VAL A 1 255 ? -27.056 -21.112 9.682 1.00 77.12 255 VAL A N 1
ATOM 2025 C CA . VAL A 1 255 ? -26.517 -20.108 8.751 1.00 77.12 255 VAL A CA 1
ATOM 2026 C C . VAL A 1 255 ? -25.105 -19.685 9.159 1.00 77.12 255 VAL A C 1
ATOM 2028 O O . VAL A 1 255 ? -24.226 -19.602 8.302 1.00 77.12 255 VAL A O 1
ATOM 2031 N N . SER A 1 256 ? -24.852 -19.481 10.455 1.00 77.69 256 SER A N 1
ATOM 2032 C CA . SER A 1 256 ? -23.522 -19.170 10.984 1.00 77.69 256 SER A CA 1
ATOM 2033 C C . SER A 1 256 ? -23.224 -19.962 12.250 1.00 77.69 256 SER A C 1
ATOM 2035 O O . SER A 1 256 ? -23.982 -19.939 13.212 1.00 77.69 256 SER A O 1
ATOM 2037 N N . ARG A 1 257 ? -22.065 -20.623 12.269 1.00 82.00 257 ARG A N 1
ATOM 2038 C CA . ARG A 1 257 ? -21.532 -21.300 13.465 1.00 82.00 257 ARG A CA 1
ATOM 2039 C C . ARG A 1 257 ? -20.541 -20.441 14.242 1.00 82.00 257 ARG A C 1
ATOM 2041 O O . ARG A 1 257 ? -19.980 -20.915 15.225 1.00 82.00 257 ARG A O 1
ATOM 2048 N N . TYR A 1 258 ? -20.271 -19.231 13.758 1.00 82.12 258 TYR A N 1
ATOM 2049 C CA . TYR A 1 258 ? -19.364 -18.312 14.422 1.00 82.12 258 TYR A CA 1
ATOM 2050 C C . TYR A 1 258 ? -19.946 -17.912 15.781 1.00 82.12 258 TYR A C 1
ATOM 2052 O O . TYR A 1 258 ? -21.129 -17.587 15.872 1.00 82.12 258 TYR A O 1
ATOM 2060 N N . GLN A 1 259 ? -19.118 -17.939 16.822 1.00 75.94 259 GLN A N 1
ATOM 2061 C CA . GLN A 1 259 ? -19.485 -17.524 18.171 1.00 75.94 259 GLN A CA 1
ATOM 2062 C C . GLN A 1 259 ? -18.525 -16.432 18.622 1.00 75.94 259 GLN A C 1
ATOM 2064 O O . GLN A 1 259 ? -17.318 -16.536 18.405 1.00 75.94 259 GLN A O 1
ATOM 2069 N N . VAL A 1 260 ? -19.066 -15.378 19.238 1.00 76.44 260 VAL A N 1
ATOM 2070 C CA . VAL A 1 260 ? -18.243 -14.295 19.778 1.00 76.44 260 VAL A CA 1
ATOM 2071 C C . VAL A 1 260 ? -17.336 -14.868 20.877 1.00 76.44 260 VAL A C 1
ATOM 2073 O O . VAL A 1 260 ? -17.844 -15.515 21.794 1.00 76.44 260 VAL A O 1
ATOM 2076 N N . PRO A 1 261 ? -16.015 -14.637 20.809 1.00 73.00 261 PRO A N 1
ATOM 2077 C CA . PRO A 1 261 ? -15.083 -15.127 21.819 1.00 73.00 261 PRO A CA 1
ATOM 2078 C C . PRO A 1 261 ? -15.415 -14.563 23.210 1.00 73.00 261 PRO A C 1
ATOM 2080 O O . PRO A 1 261 ? -15.340 -13.352 23.426 1.00 73.00 261 PRO A O 1
ATOM 2083 N N . ALA A 1 262 ? -15.780 -15.430 24.159 1.00 64.50 262 ALA A N 1
ATOM 2084 C CA . ALA A 1 262 ? -16.079 -15.064 25.545 1.00 64.50 262 ALA A CA 1
ATOM 2085 C C . ALA A 1 262 ? -15.690 -16.195 26.509 1.00 64.50 262 ALA A C 1
ATOM 2087 O O . ALA A 1 262 ? -16.036 -17.351 26.276 1.00 64.50 262 ALA A O 1
ATOM 2088 N N . GLU A 1 263 ? -15.001 -15.874 27.612 1.00 50.38 263 GLU A N 1
ATOM 2089 C CA . GLU A 1 263 ? -14.656 -16.875 28.641 1.00 50.38 263 GLU A CA 1
ATOM 2090 C C . GLU A 1 263 ? -15.868 -17.262 29.521 1.00 50.38 263 GLU A C 1
ATOM 2092 O O . GLU A 1 263 ? -15.849 -18.326 30.140 1.00 50.38 263 GLU A O 1
ATOM 2097 N N . GLN A 1 264 ? -16.932 -16.442 29.542 1.00 53.75 264 GLN A N 1
ATOM 2098 C C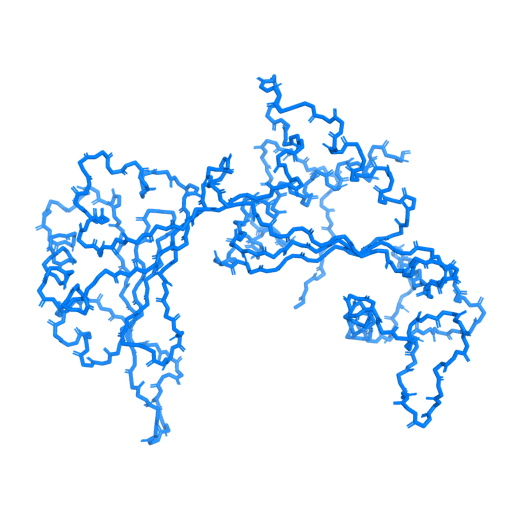A . GLN A 1 264 ? -18.242 -16.682 30.169 1.00 53.75 264 GLN A CA 1
ATOM 2099 C C . GLN A 1 264 ? -19.303 -15.765 29.518 1.00 53.75 264 GLN A C 1
ATOM 2101 O O . GLN A 1 264 ? -19.061 -14.569 29.372 1.00 53.75 264 GLN A O 1
ATOM 2106 N N . GLU A 1 265 ? -20.495 -16.282 29.178 1.00 52.50 265 GLU A N 1
ATOM 2107 C CA . GLU A 1 265 ? -21.625 -15.484 28.632 1.00 52.50 265 GLU A CA 1
ATOM 2108 C C . GLU A 1 265 ? -21.993 -14.271 29.511 1.00 52.50 265 GLU A C 1
ATOM 2110 O O . GLU A 1 265 ? -22.498 -13.270 29.011 1.00 52.50 265 GLU A O 1
ATOM 2115 N N . ALA A 1 266 ? -21.701 -14.333 30.815 1.00 51.41 266 ALA A N 1
ATOM 2116 C CA . ALA A 1 266 ? -21.975 -13.267 31.778 1.00 51.41 266 ALA A CA 1
ATOM 2117 C C . ALA A 1 266 ? -21.068 -12.023 31.639 1.00 51.41 266 ALA A C 1
ATOM 2119 O O . ALA A 1 266 ? -21.423 -10.968 32.163 1.00 51.41 266 ALA A O 1
ATOM 2120 N N . ASP A 1 267 ? -19.936 -12.126 30.933 1.00 54.75 267 ASP A N 1
ATOM 2121 C CA . ASP A 1 267 ? -18.964 -11.031 30.768 1.00 54.75 267 ASP A CA 1
ATOM 2122 C C . ASP A 1 267 ? -19.114 -10.281 29.431 1.00 54.75 267 ASP A C 1
ATOM 2124 O O . ASP A 1 267 ? -18.409 -9.301 29.171 1.00 54.75 267 ASP A O 1
ATOM 2128 N N . LEU A 1 268 ? -20.045 -10.712 28.574 1.00 60.81 268 LEU A N 1
ATOM 2129 C CA . LEU A 1 268 ? -20.317 -10.062 27.298 1.00 60.81 268 LEU A CA 1
ATOM 2130 C C . LEU A 1 268 ? -21.053 -8.736 27.520 1.00 60.81 268 LEU A C 1
ATOM 2132 O O . LEU A 1 268 ? -22.242 -8.695 27.834 1.00 60.81 268 LEU A O 1
ATOM 2136 N N . LYS A 1 269 ? -20.347 -7.621 27.322 1.00 66.75 269 LYS A N 1
ATOM 2137 C CA . LYS A 1 269 ? -20.954 -6.286 27.292 1.00 66.75 269 LYS A CA 1
ATOM 2138 C C . LYS A 1 269 ? -21.295 -5.930 25.857 1.00 66.75 269 LYS A C 1
ATOM 2140 O O . LYS A 1 269 ? -20.449 -5.993 24.976 1.00 66.75 269 LYS A O 1
ATOM 2145 N N . THR A 1 270 ? -22.516 -5.488 25.609 1.00 69.31 270 THR A N 1
ATOM 2146 C CA . THR A 1 270 ? -22.885 -4.938 24.302 1.00 69.31 270 THR A CA 1
ATOM 2147 C C . THR A 1 270 ? -22.588 -3.448 24.268 1.00 69.31 270 THR A C 1
ATOM 2149 O O . THR A 1 270 ? -22.840 -2.723 25.233 1.00 69.31 270 THR A O 1
ATOM 2152 N N . THR A 1 271 ? -21.970 -2.979 23.190 1.00 76.12 271 THR A N 1
ATOM 2153 C CA . THR A 1 271 ? -21.599 -1.571 23.014 1.00 76.12 271 THR A CA 1
ATOM 2154 C C . THR A 1 271 ? -21.760 -1.193 21.553 1.00 76.12 271 THR A C 1
ATOM 2156 O O . THR A 1 271 ? -21.512 -1.999 20.661 1.00 76.12 271 THR A O 1
ATOM 2159 N N . ASP A 1 272 ? -22.172 0.044 21.309 1.00 78.88 272 ASP A N 1
ATOM 2160 C CA . ASP A 1 272 ? -22.265 0.568 19.954 1.00 78.88 272 ASP A CA 1
ATOM 2161 C C . ASP A 1 272 ? -20.845 0.763 19.411 1.00 78.88 272 ASP A C 1
ATOM 2163 O O . ASP A 1 272 ? -20.018 1.439 20.035 1.00 78.88 272 ASP A O 1
ATOM 2167 N N . LEU A 1 273 ? -20.537 0.126 18.281 1.00 82.88 273 LEU A N 1
ATOM 2168 C CA . LEU A 1 273 ? -19.231 0.208 17.633 1.00 82.88 273 LEU A CA 1
ATOM 2169 C C . LEU A 1 273 ? -19.320 1.025 16.348 1.00 82.88 273 LEU A C 1
ATOM 2171 O O . LEU A 1 273 ? -20.279 0.941 15.582 1.00 82.88 273 LEU A O 1
ATOM 2175 N N . ARG A 1 274 ? -18.260 1.785 16.085 1.00 82.06 274 ARG A N 1
ATOM 2176 C CA . ARG A 1 274 ? -18.050 2.515 14.837 1.00 82.06 274 ARG A CA 1
ATOM 2177 C C . ARG A 1 274 ? -16.938 1.858 14.048 1.00 82.06 274 ARG A C 1
ATOM 2179 O O . ARG A 1 274 ? -15.843 1.633 14.573 1.00 82.06 274 ARG A O 1
ATOM 2186 N N . VAL A 1 275 ? -17.219 1.605 12.772 1.00 84.31 275 VAL A N 1
ATOM 2187 C CA . VAL A 1 275 ? -16.242 1.117 11.801 1.00 84.31 275 VAL A CA 1
ATOM 2188 C C . VAL A 1 275 ? -15.970 2.228 10.795 1.00 84.31 275 VAL A C 1
ATOM 2190 O O . VAL A 1 275 ? -16.830 2.609 10.001 1.00 84.31 275 VAL A O 1
ATOM 2193 N N . VAL A 1 276 ? -14.746 2.747 10.819 1.00 84.19 276 VAL A N 1
ATOM 2194 C CA . VAL A 1 276 ? -14.281 3.758 9.865 1.00 84.19 276 VAL A CA 1
ATOM 2195 C C . VAL A 1 276 ? -13.298 3.109 8.910 1.00 84.19 276 VAL A C 1
ATOM 2197 O O . VAL A 1 276 ? -12.281 2.559 9.343 1.00 84.19 276 VAL A O 1
ATOM 2200 N N . ARG A 1 277 ? -13.582 3.176 7.609 1.00 86.12 277 ARG A N 1
ATOM 2201 C CA . ARG A 1 277 ? -12.730 2.598 6.573 1.00 86.12 277 ARG A CA 1
ATOM 2202 C C . ARG A 1 277 ? -12.266 3.662 5.591 1.00 86.12 277 ARG A C 1
ATOM 2204 O O . ARG A 1 277 ? -13.067 4.384 5.009 1.00 86.12 277 ARG A O 1
ATOM 2211 N N . TRP A 1 278 ? -10.961 3.685 5.348 1.00 86.69 278 TRP A N 1
ATOM 2212 C CA . TRP A 1 278 ? -10.344 4.448 4.267 1.00 86.69 278 TRP A CA 1
ATOM 2213 C C . TRP A 1 278 ? -9.869 3.492 3.178 1.00 86.69 278 TRP A C 1
ATOM 2215 O O . TRP A 1 278 ? -9.154 2.529 3.472 1.00 86.69 278 TRP A O 1
ATOM 2225 N N . ALA A 1 279 ? -10.241 3.763 1.927 1.00 85.38 279 ALA A N 1
ATOM 2226 C CA . ALA A 1 279 ? -9.823 3.004 0.755 1.00 85.38 279 ALA A CA 1
ATOM 2227 C C . ALA A 1 279 ? -9.171 3.916 -0.298 1.00 85.38 279 ALA A C 1
ATOM 2229 O O . ALA A 1 279 ? -9.716 4.941 -0.700 1.00 85.38 279 ALA A O 1
ATOM 2230 N N . GLY A 1 280 ? -7.978 3.542 -0.759 1.00 84.00 280 GLY A N 1
ATOM 2231 C CA . GLY A 1 280 ? -7.210 4.322 -1.729 1.00 84.00 280 GLY A CA 1
ATOM 2232 C C . GLY A 1 280 ? -5.729 3.972 -1.687 1.00 84.00 280 GLY A C 1
ATOM 2233 O O . GLY A 1 280 ? -5.361 2.892 -1.238 1.00 84.00 280 GLY A O 1
ATOM 2234 N N . LEU A 1 281 ? -4.860 4.875 -2.140 1.00 83.81 281 LEU A N 1
ATOM 2235 C CA . LEU A 1 281 ? -3.431 4.766 -1.845 1.00 83.81 281 LEU A CA 1
ATOM 2236 C C . LEU A 1 281 ? -3.144 5.511 -0.536 1.00 83.81 281 LEU A C 1
ATOM 2238 O O . LEU A 1 281 ? -3.285 6.728 -0.478 1.00 83.81 281 LEU A O 1
ATOM 2242 N N . LEU A 1 282 ? -2.746 4.786 0.510 1.00 85.00 282 LEU A N 1
ATOM 2243 C CA . LEU A 1 282 ? -2.440 5.343 1.829 1.00 85.00 282 LEU A CA 1
ATOM 2244 C C . LEU A 1 282 ? -0.933 5.253 2.098 1.00 85.00 282 LEU A C 1
ATOM 2246 O O . LEU A 1 282 ? -0.317 4.197 1.916 1.00 85.00 282 LEU A O 1
ATOM 2250 N N . SER A 1 283 ? -0.331 6.361 2.540 1.00 82.75 283 SER A N 1
ATOM 2251 C CA . SER A 1 283 ? 1.079 6.387 2.932 1.00 82.75 283 SER A CA 1
ATOM 2252 C C . SER A 1 283 ? 1.270 5.902 4.364 1.00 82.75 283 SER A C 1
ATOM 2254 O O . SER A 1 283 ? 0.436 6.127 5.242 1.00 82.75 283 SER A O 1
ATOM 2256 N N . TRP A 1 284 ? 2.435 5.315 4.644 1.00 83.25 284 TRP A N 1
ATOM 2257 C CA . TRP A 1 284 ? 2.811 4.990 6.020 1.00 83.25 284 TRP A CA 1
ATOM 2258 C C . TRP A 1 284 ? 2.863 6.240 6.911 1.00 83.25 284 TRP A C 1
ATOM 2260 O O . TRP A 1 284 ? 2.551 6.153 8.093 1.00 83.25 284 TRP A O 1
ATOM 2270 N N . THR A 1 285 ? 3.213 7.411 6.361 1.00 80.44 285 THR A N 1
ATOM 2271 C CA . THR A 1 285 ? 3.226 8.676 7.112 1.00 80.44 285 THR A CA 1
ATOM 2272 C C . THR A 1 285 ? 1.829 9.079 7.571 1.00 80.44 285 THR A C 1
ATOM 2274 O O . THR A 1 285 ? 1.678 9.529 8.703 1.00 80.44 285 THR A O 1
ATOM 2277 N N . TRP A 1 286 ? 0.808 8.861 6.738 1.00 84.00 286 TRP A N 1
ATOM 2278 C CA . TRP A 1 286 ? -0.585 9.082 7.110 1.00 84.00 286 TRP A CA 1
ATOM 2279 C C . TRP A 1 286 ? -1.034 8.104 8.202 1.00 84.00 286 TRP A C 1
ATOM 2281 O O . TRP A 1 286 ? -1.595 8.539 9.203 1.00 84.00 286 TRP A O 1
ATOM 2291 N N . ILE A 1 287 ? -0.710 6.810 8.071 1.00 85.81 287 ILE A N 1
ATOM 2292 C CA . ILE A 1 287 ? -1.047 5.797 9.092 1.00 85.81 287 ILE A CA 1
ATOM 2293 C C . ILE A 1 287 ? -0.407 6.157 10.434 1.00 85.81 287 ILE A C 1
ATOM 2295 O O . ILE A 1 287 ? -1.058 6.078 11.473 1.00 85.81 287 ILE A O 1
ATOM 2299 N N . MET A 1 288 ? 0.856 6.590 10.413 1.00 83.31 288 MET A N 1
ATOM 2300 C CA . MET A 1 288 ? 1.547 7.062 11.611 1.00 83.31 288 MET A CA 1
ATOM 2301 C C . MET A 1 288 ? 0.863 8.270 12.222 1.00 83.31 288 MET A C 1
ATOM 2303 O O . MET A 1 288 ? 0.609 8.267 13.421 1.00 83.31 288 MET A O 1
ATOM 2307 N N . ALA A 1 289 ? 0.563 9.286 11.413 1.00 81.38 289 ALA A N 1
ATOM 2308 C CA . ALA A 1 289 ? -0.107 10.487 11.885 1.00 81.38 289 ALA A CA 1
ATOM 2309 C C . ALA A 1 289 ? -1.460 10.147 12.523 1.00 81.38 289 ALA A C 1
ATOM 2311 O O . ALA A 1 289 ? -1.745 10.627 13.615 1.00 81.38 289 ALA A O 1
ATOM 2312 N N . LEU A 1 290 ? -2.246 9.262 11.901 1.00 83.88 290 LEU A N 1
ATOM 2313 C CA . LEU A 1 290 ? -3.523 8.802 12.439 1.00 83.88 290 LEU A CA 1
ATOM 2314 C C . LEU A 1 290 ? -3.344 8.053 13.764 1.00 83.88 290 LEU A C 1
ATOM 2316 O O . LEU A 1 290 ? -3.997 8.395 14.746 1.00 83.88 290 LEU A O 1
ATOM 2320 N N . LEU A 1 291 ? -2.432 7.079 13.822 1.00 84.56 291 LEU A N 1
ATOM 2321 C CA . LEU A 1 291 ? -2.166 6.305 15.037 1.00 84.56 291 LEU A CA 1
ATOM 2322 C C . LEU A 1 291 ? -1.734 7.207 16.199 1.00 84.56 291 LEU A C 1
ATOM 2324 O O . LEU A 1 291 ? -2.258 7.092 17.303 1.00 84.56 291 LEU A O 1
ATOM 2328 N N . ILE A 1 292 ? -0.795 8.117 15.947 1.00 80.44 292 ILE A N 1
ATOM 2329 C CA . ILE A 1 292 ? -0.285 9.071 16.935 1.00 80.44 292 ILE A CA 1
ATOM 2330 C C . ILE A 1 292 ? -1.420 9.943 17.483 1.00 80.44 292 ILE A C 1
ATOM 2332 O O . ILE A 1 292 ? -1.540 10.141 18.690 1.00 80.44 292 ILE A O 1
ATOM 2336 N N . GLU A 1 293 ? -2.266 10.444 16.591 1.00 80.06 293 GLU A N 1
ATOM 2337 C CA . GLU A 1 293 ? -3.333 11.388 16.905 1.00 80.06 293 GLU A CA 1
ATOM 2338 C C . GLU A 1 293 ? -4.522 10.706 17.614 1.00 80.06 293 GLU A C 1
ATOM 2340 O O . GLU A 1 293 ? -5.193 11.332 18.438 1.00 80.06 293 GLU A O 1
ATOM 2345 N N . ILE A 1 294 ? -4.740 9.406 17.376 1.00 82.19 294 ILE A N 1
ATOM 2346 C CA . ILE A 1 294 ? -5.635 8.560 18.181 1.00 82.19 294 ILE A CA 1
ATOM 2347 C C . ILE A 1 294 ? -5.055 8.374 19.586 1.00 82.19 294 ILE A C 1
ATOM 2349 O O . ILE A 1 294 ? -5.728 8.675 20.571 1.00 82.19 294 ILE A O 1
ATOM 2353 N N . VAL A 1 295 ? -3.803 7.914 19.691 1.00 80.88 295 VAL A N 1
ATOM 2354 C CA . VAL A 1 295 ? -3.174 7.603 20.986 1.00 80.88 295 VAL A CA 1
ATOM 2355 C C . VAL A 1 295 ? -3.133 8.831 21.887 1.00 80.88 295 VAL A C 1
ATOM 2357 O O . VAL A 1 295 ? -3.512 8.737 23.049 1.00 80.88 295 VAL A O 1
ATOM 2360 N N . LYS A 1 296 ? -2.770 9.992 21.338 1.00 77.44 296 LYS A N 1
ATOM 2361 C CA . LYS A 1 296 ? -2.754 11.263 22.064 1.00 77.44 296 LYS A CA 1
ATOM 2362 C C . LYS A 1 296 ? -4.093 11.579 22.734 1.00 77.44 296 LYS A C 1
ATOM 2364 O O . LYS A 1 296 ? -4.144 11.943 23.903 1.00 77.44 296 LYS A O 1
ATOM 2369 N N . ARG A 1 297 ? -5.198 11.423 22.007 1.00 77.81 297 ARG A N 1
ATOM 2370 C CA . ARG A 1 297 ? -6.529 11.740 22.544 1.00 77.81 297 ARG A CA 1
ATOM 2371 C C . ARG A 1 297 ? -7.039 10.715 23.542 1.00 77.81 297 ARG A C 1
ATOM 2373 O O . ARG A 1 297 ? -7.834 11.058 24.412 1.00 77.81 297 ARG A O 1
ATOM 2380 N N . LEU A 1 298 ? -6.587 9.472 23.414 1.00 76.94 298 LEU A N 1
ATOM 2381 C CA . LEU A 1 298 ? -6.846 8.427 24.399 1.00 76.94 298 LEU A CA 1
ATOM 2382 C C . LEU A 1 298 ? -6.024 8.624 25.682 1.00 76.94 298 LEU A C 1
ATOM 2384 O O . LEU A 1 298 ? -6.441 8.169 26.741 1.00 76.94 298 LEU A O 1
ATOM 2388 N N . THR A 1 299 ? -4.865 9.287 25.610 1.00 72.69 299 THR A N 1
ATOM 2389 C CA . THR A 1 299 ? -4.075 9.634 26.801 1.00 72.69 299 THR A CA 1
ATOM 2390 C C . THR A 1 299 ? -4.555 10.912 27.479 1.00 72.69 299 THR A C 1
ATOM 2392 O O . THR A 1 299 ? -4.546 10.957 28.701 1.00 72.69 299 THR A O 1
ATOM 2395 N N . ASP A 1 300 ? -5.031 11.907 26.722 1.00 64.25 300 ASP A N 1
ATOM 2396 C CA . ASP A 1 300 ? -5.571 13.167 27.269 1.00 64.25 300 ASP A CA 1
ATOM 2397 C C . ASP A 1 300 ? -6.896 12.973 28.046 1.00 64.25 300 ASP A C 1
ATOM 2399 O O . ASP A 1 300 ? -7.377 13.895 28.699 1.00 64.25 300 ASP A O 1
ATOM 2403 N N . THR A 1 301 ? -7.507 11.787 27.961 1.00 55.22 301 THR A N 1
ATOM 2404 C CA . THR A 1 301 ? -8.768 11.421 28.633 1.00 55.22 301 THR A CA 1
ATOM 2405 C C . THR A 1 301 ? -8.582 10.689 29.968 1.00 55.22 301 THR A C 1
ATOM 2407 O O . THR A 1 301 ? -9.581 10.340 30.597 1.00 55.22 301 THR A O 1
ATOM 2410 N N . ARG A 1 302 ? -7.338 10.455 30.409 1.00 45.31 302 ARG A N 1
ATOM 2411 C CA . ARG A 1 302 ? -7.001 9.904 31.736 1.00 45.31 302 ARG A CA 1
ATOM 2412 C C . ARG A 1 302 ? -6.573 11.003 32.698 1.00 45.31 302 ARG A C 1
ATOM 2414 O O . ARG A 1 302 ? -6.940 10.880 33.885 1.00 45.31 302 ARG A O 1
#

Foldseek 3Di:
DDDDDDDPDADLVDGDCPDPPNVVLQVDQWDFKDKDKDFPVLCCQQVVQLAPDDPDDDPPANHNCLLWFAKAKDWFFVLCQLPPPVVVQLVQQQKWKWWDDDPQPDQWTWIRHRQKIKIKGFPVLCVVLVADWDWDPPQCPPDPPRTTITIGMDRNPDPPDPDDRSVSVSVSRVPGVCPVDITMMMMGGLVRDYPGTFDKDKDFLDPDDFFFWDDPPDPDDDDPVPDVVLVVVLVVCVLVSHPQRTPPPPDDCVNDVDHRDDPDPVRTDTGGMIMIMTGDTDGSSSVSSSVVSSVVSVVVVD